Protein AF-A0A831XM57-F1 (afdb_monomer_lite)

Secondary structure (DSSP, 8-state):
-HHHHHHHHHHHHHHHHT------BSS-HHHHHHH-SEEEEPPPEEETTSS---TTHHHHHHHHHHHHHHHHHHHHHHHHHTT-SSEEEE---S-HHHHHHHHEEEEEEEEETTEEEEEEEE-HHHHHHHHHHHT-SEEEEEEEEEEEEEEEEE-TTSSEEEEEEEEEEEEEEEEEETT--EEEEES-SSSSS----EEEE-EEE-HHHHHHTT-SB--EEEPPHHHHHHHHT---B-TTSPBPSS-HHHHHHHHHHHHHHSPP---S--------PPPPP--PPP-PPPPP-PPPPP-PPPPPPPPPPPPPPPPPPPP--PPPPPBPEEPP--

Radius of gyration: 26.61 Å; chains: 1; bounding box: 56×95×62 Å

Structure (mmCIF, N/CA/C/O backbone):
data_AF-A0A831XM57-F1
#
_entry.id   AF-A0A831XM57-F1
#
loop_
_atom_site.group_PDB
_atom_site.id
_atom_site.type_symbol
_atom_site.label_atom_id
_atom_site.label_alt_id
_atom_site.label_comp_id
_atom_site.label_asym_id
_atom_site.label_entity_id
_atom_site.label_seq_id
_atom_site.pdbx_PDB_ins_code
_atom_site.Cartn_x
_atom_site.Cartn_y
_atom_site.Cartn_z
_atom_site.occupancy
_atom_site.B_iso_or_equiv
_atom_site.auth_seq_id
_atom_site.auth_comp_id
_atom_site.auth_asym_id
_atom_site.auth_atom_id
_atom_site.pdbx_PDB_model_num
ATOM 1 N N . MET A 1 1 ? -29.797 41.248 -17.025 1.00 60.62 1 MET A N 1
ATOM 2 C CA . MET A 1 1 ? -29.769 40.756 -15.625 1.00 60.62 1 MET A CA 1
ATOM 3 C C . MET A 1 1 ? -30.487 39.415 -15.446 1.00 60.62 1 MET A C 1
ATOM 5 O O . MET A 1 1 ? -29.815 38.471 -15.063 1.00 60.62 1 MET A O 1
ATOM 9 N N . LYS A 1 2 ? -31.778 39.257 -15.803 1.00 71.12 2 LYS A N 1
ATOM 10 C CA . LYS A 1 2 ? -32.524 37.977 -15.655 1.00 71.12 2 LYS A CA 1
ATOM 11 C C . LYS A 1 2 ? -31.825 36.731 -16.233 1.00 71.12 2 LYS A C 1
ATOM 13 O O . LYS A 1 2 ? -31.750 35.716 -15.556 1.00 71.12 2 LYS A O 1
ATOM 18 N N . ARG A 1 3 ? -31.258 36.827 -17.443 1.00 75.38 3 ARG A N 1
ATOM 19 C CA . ARG A 1 3 ? -30.545 35.707 -18.095 1.00 75.38 3 ARG A CA 1
ATOM 20 C C . ARG A 1 3 ? -29.237 35.319 -17.394 1.00 75.38 3 ARG A C 1
ATOM 22 O O . ARG A 1 3 ? -28.889 34.149 -17.371 1.00 75.38 3 ARG A O 1
ATOM 29 N N . PHE A 1 4 ? -28.548 36.286 -16.789 1.00 82.06 4 PHE A N 1
ATOM 30 C CA . PHE A 1 4 ? -27.302 36.053 -16.050 1.00 82.06 4 PHE A CA 1
ATOM 31 C C . PHE A 1 4 ? -27.573 35.370 -14.703 1.00 82.06 4 PHE A C 1
ATOM 33 O O . PHE A 1 4 ? -26.871 34.443 -14.323 1.00 82.06 4 PHE A O 1
ATOM 40 N N . VAL A 1 5 ? -28.653 35.776 -14.024 1.00 85.19 5 VAL A N 1
ATOM 41 C CA . VAL A 1 5 ? -29.123 35.129 -12.789 1.00 85.19 5 VAL A CA 1
ATOM 42 C C . VAL A 1 5 ? -29.606 33.702 -13.069 1.00 85.19 5 VAL A C 1
ATOM 44 O O . VAL A 1 5 ? -29.272 32.795 -12.319 1.00 85.19 5 VAL A O 1
ATOM 47 N N . GLN A 1 6 ? -30.320 33.469 -14.177 1.00 83.88 6 GLN A N 1
ATOM 48 C CA . GLN A 1 6 ? -30.710 32.115 -14.591 1.00 83.88 6 GLN A CA 1
ATOM 49 C C . GLN A 1 6 ? -29.506 31.223 -14.909 1.00 83.88 6 GLN A C 1
ATOM 51 O O . GLN A 1 6 ? -29.506 30.070 -14.496 1.00 83.88 6 GLN A O 1
ATOM 56 N N . LEU A 1 7 ? -28.475 31.747 -15.584 1.00 86.44 7 LEU A N 1
ATOM 57 C CA . LEU A 1 7 ? -27.233 31.010 -15.850 1.00 86.44 7 LEU A CA 1
ATOM 58 C C . LEU A 1 7 ? -26.476 30.662 -14.562 1.00 86.44 7 LEU A C 1
ATOM 60 O O . LEU A 1 7 ? -25.998 29.541 -14.436 1.00 86.44 7 LEU A O 1
ATOM 64 N N . LEU A 1 8 ? -26.418 31.576 -13.589 1.00 86.31 8 LEU A N 1
ATOM 65 C CA . LEU A 1 8 ? -25.811 31.308 -12.281 1.00 86.31 8 LEU A CA 1
ATOM 66 C C . LEU A 1 8 ? -26.583 30.252 -11.484 1.00 86.31 8 LEU A C 1
ATOM 68 O O . LEU A 1 8 ? -25.967 29.378 -10.883 1.00 86.31 8 LEU A O 1
ATOM 72 N N . ILE A 1 9 ? -27.918 30.293 -11.510 1.00 86.19 9 ILE A N 1
ATOM 73 C CA . ILE A 1 9 ? -28.755 29.288 -10.841 1.00 86.19 9 ILE A CA 1
ATOM 74 C C . ILE A 1 9 ? -28.607 27.926 -11.525 1.0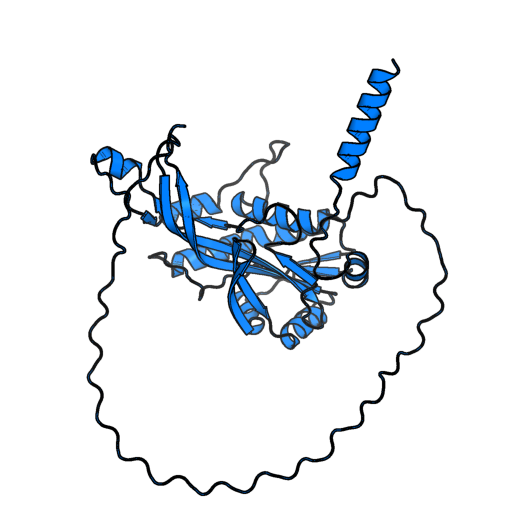0 86.19 9 ILE A C 1
ATOM 76 O O . ILE A 1 9 ? -28.456 26.930 -10.832 1.00 86.19 9 ILE A O 1
ATOM 80 N N . LEU A 1 10 ? -28.590 27.866 -12.861 1.00 82.69 10 LEU A N 1
ATOM 81 C CA . LEU A 1 10 ? -28.360 26.621 -13.605 1.00 82.69 10 LEU A CA 1
ATOM 82 C C . LEU A 1 10 ? -26.959 26.050 -13.366 1.00 82.69 10 LEU A C 1
ATOM 84 O O . LEU A 1 10 ? -26.831 24.843 -13.200 1.00 82.69 10 LEU A O 1
ATOM 88 N N . ALA A 1 11 ? -25.928 26.895 -13.296 1.00 80.69 11 ALA A N 1
ATOM 89 C CA . ALA A 1 11 ? -24.575 26.466 -12.955 1.00 80.69 11 ALA A CA 1
ATOM 90 C C . ALA A 1 11 ? -24.497 25.936 -11.514 1.00 80.69 11 ALA A C 1
ATOM 92 O O . ALA A 1 11 ? -23.908 24.885 -11.285 1.00 80.69 11 ALA A O 1
ATOM 93 N N . ALA A 1 12 ? -25.144 26.606 -10.555 1.00 78.06 12 ALA A N 1
ATOM 94 C CA . ALA A 1 12 ? -25.225 26.145 -9.169 1.00 78.06 12 ALA A CA 1
ATOM 95 C C . ALA A 1 12 ? -26.021 24.834 -9.033 1.00 78.06 12 ALA A C 1
ATOM 97 O O . ALA A 1 12 ? -25.618 23.950 -8.281 1.00 78.06 12 ALA A O 1
ATOM 98 N N . LEU A 1 13 ? -27.112 24.674 -9.791 1.00 75.75 13 LEU A N 1
ATOM 99 C CA . LEU A 1 13 ? -27.911 23.446 -9.818 1.00 75.75 13 LEU A CA 1
ATOM 100 C C . LEU A 1 13 ? -27.138 22.287 -10.467 1.00 75.75 13 LEU A C 1
ATOM 102 O O . LEU A 1 13 ? -27.190 21.167 -9.972 1.00 75.75 13 LEU A O 1
ATOM 106 N N . ALA A 1 14 ? -26.384 22.561 -11.537 1.00 70.75 14 ALA A N 1
ATOM 107 C CA . ALA A 1 14 ? -25.508 21.584 -12.179 1.00 70.75 14 ALA A CA 1
ATOM 108 C C . ALA A 1 14 ? -24.355 21.163 -11.253 1.00 70.75 14 ALA A C 1
ATOM 110 O O . ALA A 1 14 ? -24.048 19.981 -11.172 1.00 70.75 14 ALA A O 1
ATOM 111 N N . LEU A 1 15 ? -23.772 22.096 -10.493 1.00 64.94 15 LEU A N 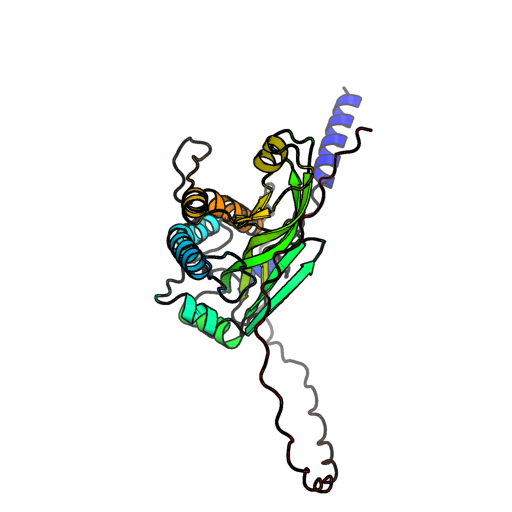1
ATOM 112 C CA . LEU A 1 15 ? -22.758 21.801 -9.472 1.00 64.94 15 LEU A CA 1
ATOM 113 C C . LEU A 1 15 ? -23.329 20.975 -8.307 1.00 64.94 15 LEU A C 1
ATOM 115 O O . LEU A 1 15 ? -22.650 20.081 -7.809 1.00 64.94 15 LEU A O 1
ATOM 119 N N . ALA A 1 16 ? -24.578 21.224 -7.901 1.00 58.72 16 ALA A N 1
ATOM 120 C CA . ALA A 1 16 ? -25.258 20.440 -6.868 1.00 58.72 16 ALA A CA 1
ATOM 121 C C . ALA A 1 16 ? -25.655 19.030 -7.349 1.00 58.72 16 ALA A C 1
ATOM 123 O O . ALA A 1 16 ? -25.665 18.091 -6.556 1.00 58.72 16 ALA A O 1
ATOM 124 N N . ALA A 1 17 ? -25.935 18.858 -8.645 1.00 55.69 17 ALA A N 1
ATOM 125 C CA . ALA A 1 17 ? -26.307 17.571 -9.237 1.00 55.69 17 ALA A CA 1
ATOM 126 C C . ALA A 1 17 ? -25.122 16.604 -9.444 1.00 55.69 17 ALA A C 1
ATOM 128 O O . ALA A 1 17 ? -25.344 15.416 -9.654 1.00 55.69 17 ALA A O 1
ATOM 129 N N . VAL A 1 18 ? -23.871 17.075 -9.352 1.00 52.16 18 VAL A N 1
ATOM 130 C CA . VAL A 1 18 ? -22.663 16.222 -9.432 1.00 52.16 18 VAL A CA 1
ATOM 131 C C . VAL A 1 18 ? -22.307 15.598 -8.067 1.00 52.16 18 VAL A C 1
ATOM 133 O O . VAL A 1 18 ? -21.419 14.756 -7.967 1.00 52.16 18 VAL A O 1
ATOM 136 N N . GLY A 1 19 ? -23.046 15.930 -7.005 1.00 43.69 19 GLY A N 1
ATOM 137 C CA . GLY A 1 19 ? -22.904 15.337 -5.676 1.00 43.69 19 GLY A CA 1
ATOM 138 C C . GLY A 1 19 ? -23.619 13.992 -5.510 1.00 43.69 19 GLY A C 1
ATOM 139 O O . GLY A 1 19 ? -24.333 13.813 -4.528 1.00 43.69 19 GLY A O 1
ATOM 140 N N . CYS A 1 20 ? -23.460 13.034 -6.430 1.00 51.75 20 CYS A N 1
ATOM 141 C CA . CYS A 1 20 ? -23.765 11.641 -6.094 1.00 51.75 20 CYS A CA 1
ATOM 142 C C . CYS A 1 20 ? -22.729 11.194 -5.061 1.00 51.75 20 CYS A C 1
ATOM 144 O O . CYS A 1 20 ? -21.617 10.821 -5.431 1.00 51.75 20 CYS A O 1
ATOM 146 N N . ALA A 1 21 ? -23.084 11.286 -3.778 1.00 50.53 21 ALA A N 1
ATOM 147 C CA . ALA A 1 21 ? -22.290 10.788 -2.665 1.00 50.53 21 ALA A CA 1
ATOM 148 C C . ALA A 1 21 ? -21.958 9.308 -2.909 1.00 50.53 21 ALA A C 1
ATOM 150 O O . ALA A 1 21 ? -22.774 8.420 -2.683 1.00 50.53 21 ALA A O 1
ATOM 151 N N . HIS A 1 22 ? -20.775 9.063 -3.459 1.00 64.50 22 HIS A N 1
ATOM 152 C CA . HIS A 1 22 ? -20.195 7.739 -3.564 1.00 64.50 22 HIS A CA 1
ATOM 153 C C . HIS A 1 22 ? -19.650 7.405 -2.177 1.00 64.50 22 HIS A C 1
ATOM 155 O O . HIS A 1 22 ? -18.642 7.973 -1.755 1.00 64.50 22 HIS A O 1
ATOM 161 N N . ASP A 1 23 ? -20.385 6.576 -1.436 1.00 76.31 23 ASP A N 1
ATOM 162 C CA . ASP A 1 23 ? -20.014 6.154 -0.090 1.00 76.31 23 ASP A CA 1
ATOM 163 C C . ASP A 1 23 ? -18.955 5.039 -0.190 1.00 76.31 23 ASP A C 1
ATOM 165 O O . ASP A 1 23 ? -19.263 3.955 -0.696 1.00 76.31 23 ASP A O 1
ATOM 169 N N . PRO A 1 24 ? -17.698 5.266 0.240 1.00 83.62 24 PRO A N 1
ATOM 170 C CA . PRO A 1 24 ? -16.640 4.270 0.088 1.00 83.62 24 PRO A CA 1
ATOM 171 C C . PRO A 1 24 ? -16.772 3.099 1.075 1.00 83.62 24 PRO A C 1
ATOM 173 O O . PRO A 1 24 ? -15.951 2.184 1.056 1.00 83.62 24 PRO A O 1
ATOM 176 N N . PHE A 1 25 ? -17.763 3.099 1.964 1.00 89.06 25 PHE A N 1
ATOM 177 C CA . PHE A 1 25 ? -17.918 2.081 2.998 1.00 89.06 25 PHE A CA 1
ATOM 178 C C . PHE A 1 25 ? -18.750 0.893 2.503 1.00 89.06 25 PHE A C 1
ATOM 180 O O . PHE A 1 25 ? -19.612 1.008 1.631 1.00 89.06 25 PHE A O 1
ATOM 187 N N . ASN A 1 26 ? -18.482 -0.284 3.071 1.00 90.06 26 ASN A N 1
ATOM 188 C CA . ASN A 1 26 ? -19.273 -1.491 2.806 1.00 90.06 26 ASN A CA 1
ATOM 189 C C . ASN A 1 26 ? -20.586 -1.523 3.602 1.00 90.06 26 ASN A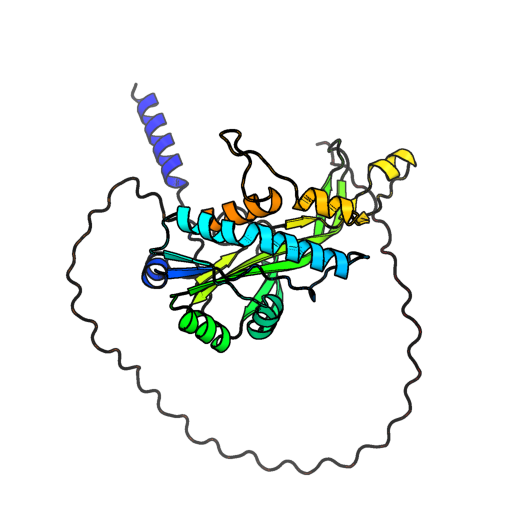 C 1
ATOM 191 O O . ASN A 1 26 ? -21.458 -2.343 3.318 1.00 90.06 26 ASN A O 1
ATOM 195 N N . ILE A 1 27 ? -20.710 -0.643 4.593 1.00 90.56 27 ILE A N 1
ATOM 196 C CA . ILE A 1 27 ? -21.903 -0.404 5.405 1.00 90.56 27 ILE A CA 1
ATOM 197 C C . ILE A 1 27 ? -22.243 1.090 5.353 1.00 90.56 27 ILE A C 1
ATOM 199 O O . ILE A 1 27 ? -21.347 1.874 5.043 1.00 90.56 27 ILE A O 1
ATOM 203 N N . PRO A 1 28 ? -23.482 1.503 5.678 1.00 90.31 28 PRO A N 1
ATOM 204 C CA . PRO A 1 28 ? -23.821 2.920 5.764 1.00 90.31 28 PRO A CA 1
ATOM 205 C C . PRO A 1 28 ? -22.835 3.676 6.657 1.00 90.31 28 PRO A C 1
ATOM 207 O O . PRO A 1 28 ? -22.482 3.201 7.743 1.00 90.31 28 PRO A O 1
ATOM 210 N N . ARG A 1 29 ? -22.386 4.853 6.216 1.00 86.88 29 ARG A N 1
ATOM 211 C CA . ARG A 1 29 ? -21.406 5.656 6.957 1.00 86.88 29 ARG A CA 1
ATOM 212 C C . ARG A 1 29 ? -21.825 5.959 8.398 1.00 86.88 29 ARG A C 1
ATOM 214 O O . ARG A 1 29 ? -20.975 5.931 9.283 1.00 86.88 29 ARG A O 1
ATOM 221 N N . GLU A 1 30 ? -23.102 6.200 8.673 1.00 88.69 30 GLU A N 1
ATOM 222 C CA . GLU A 1 30 ? -23.584 6.445 10.038 1.00 88.69 30 GLU A CA 1
ATOM 223 C C . GLU A 1 30 ? -23.366 5.222 10.938 1.00 88.69 30 GLU A C 1
ATOM 225 O O . GLU A 1 30 ? -22.933 5.363 12.084 1.00 88.69 30 GLU A O 1
ATOM 230 N N . ASP A 1 31 ? -23.604 4.021 10.406 1.00 91.38 31 ASP A N 1
ATOM 231 C CA . ASP A 1 31 ? -23.345 2.766 11.112 1.00 91.38 31 ASP A CA 1
ATOM 232 C C . ASP A 1 31 ? -21.840 2.561 11.309 1.00 91.38 31 ASP A C 1
ATOM 234 O O . ASP A 1 31 ? -21.414 2.116 12.376 1.00 91.38 31 ASP A O 1
ATOM 238 N N . TYR A 1 32 ? -21.023 2.916 10.311 1.00 93.06 32 TYR A N 1
ATOM 239 C CA . TYR A 1 32 ? -19.565 2.878 10.419 1.00 93.06 32 TYR A CA 1
ATOM 240 C C . TYR A 1 32 ? -19.062 3.777 11.549 1.00 93.06 32 TYR A C 1
ATOM 242 O O . TYR A 1 32 ? -18.357 3.314 12.444 1.00 93.06 32 TYR A O 1
ATOM 250 N N . GLU A 1 33 ? -19.466 5.047 11.547 1.00 91.31 33 GLU A N 1
ATOM 251 C CA . GLU A 1 33 ? -19.061 6.026 12.553 1.00 91.31 33 GLU A CA 1
ATOM 252 C C . GLU A 1 33 ? -19.536 5.629 13.953 1.00 91.31 33 GLU A C 1
ATOM 254 O O . GLU A 1 33 ? -18.863 5.935 14.937 1.00 91.31 33 GLU A O 1
ATOM 259 N N . GLN A 1 34 ? -20.691 4.971 14.086 1.00 91.94 34 GLN A N 1
ATOM 260 C CA . GLN A 1 34 ? -21.172 4.455 15.369 1.00 91.94 34 GLN A CA 1
ATOM 261 C C . GLN A 1 34 ? -20.356 3.260 15.864 1.00 91.94 34 GLN A C 1
ATOM 263 O O . GLN A 1 34 ? -20.084 3.187 17.063 1.00 91.94 34 GLN A O 1
ATOM 268 N N . ARG A 1 35 ? -19.960 2.358 14.960 1.00 93.94 35 ARG A N 1
ATOM 269 C CA . ARG A 1 35 ? -19.209 1.139 15.285 1.00 93.94 35 ARG A CA 1
ATOM 270 C C . ARG A 1 35 ? -17.729 1.393 15.539 1.00 93.94 35 ARG A C 1
ATOM 272 O O . ARG A 1 35 ? -17.160 0.715 16.381 1.00 93.94 35 ARG A O 1
ATOM 279 N N . VAL A 1 36 ? -17.111 2.336 14.826 1.00 96.25 36 VAL A N 1
ATOM 280 C CA . VAL A 1 36 ? -15.659 2.557 14.859 1.00 96.25 36 VAL A CA 1
ATOM 281 C C . VAL A 1 36 ? -15.340 3.935 15.432 1.00 96.25 36 VAL A C 1
ATOM 283 O O . VAL A 1 36 ? -15.276 4.930 14.711 1.00 96.25 36 VAL A O 1
ATOM 286 N N . LYS A 1 37 ? -15.109 4.010 16.747 1.00 96.19 37 LYS A N 1
ATOM 287 C CA . LYS A 1 37 ? -14.638 5.233 17.418 1.00 96.19 37 LYS A CA 1
ATOM 288 C C . LYS A 1 37 ? -13.122 5.238 17.551 1.00 96.19 37 LYS A C 1
ATOM 290 O O . LYS A 1 37 ? -12.497 6.279 17.346 1.00 96.19 37 LYS A O 1
ATOM 295 N N . VAL A 1 38 ? -12.537 4.093 17.880 1.00 97.81 38 VAL A N 1
ATOM 296 C CA . VAL A 1 38 ? -11.098 3.890 18.026 1.00 97.81 38 VAL A CA 1
ATOM 297 C C . VAL A 1 38 ? -10.610 2.946 16.934 1.00 97.81 38 VAL A C 1
ATOM 299 O O . VAL A 1 38 ? -10.921 1.756 16.955 1.00 97.81 38 VAL A O 1
ATOM 302 N N . LEU A 1 39 ? -9.814 3.464 15.999 1.00 98.50 39 LEU A N 1
ATOM 303 C CA . LEU A 1 39 ? -9.204 2.665 14.936 1.00 98.50 39 LEU A CA 1
ATOM 304 C C . LEU A 1 39 ? -7.772 2.272 15.315 1.00 98.50 39 LEU A C 1
ATOM 306 O O . LEU A 1 39 ? -6.921 3.135 15.544 1.00 98.50 39 LEU A O 1
ATOM 310 N N . GLY A 1 40 ? -7.490 0.972 15.343 1.00 98.19 40 GLY A N 1
ATOM 311 C CA . GLY A 1 40 ? -6.127 0.451 15.386 1.00 98.19 40 GLY A CA 1
ATOM 312 C C . GLY A 1 40 ? -5.532 0.387 13.982 1.00 98.19 40 GLY A C 1
ATOM 313 O O . GLY A 1 40 ? -6.140 -0.189 13.094 1.00 98.19 40 GLY A O 1
ATOM 314 N N . VAL A 1 41 ? -4.350 0.944 13.753 1.00 98.44 41 VAL A N 1
ATOM 315 C CA . VAL A 1 41 ? -3.619 0.818 12.486 1.00 98.44 41 VAL A CA 1
ATOM 316 C C . VAL A 1 41 ? -2.513 -0.199 12.688 1.00 98.44 41 VAL A C 1
ATOM 318 O O . VAL A 1 41 ? -1.567 0.062 13.430 1.00 98.44 41 VAL A O 1
ATOM 321 N N . ALA A 1 42 ? -2.662 -1.366 12.067 1.00 98.12 42 ALA A N 1
ATOM 322 C CA . ALA A 1 42 ? -1.659 -2.414 12.130 1.00 98.12 42 ALA A CA 1
ATOM 323 C C . ALA A 1 42 ? -0.407 -2.021 11.327 1.00 98.12 42 ALA A C 1
ATOM 325 O O . ALA A 1 42 ? -0.470 -1.148 10.452 1.00 98.12 42 ALA A O 1
ATOM 326 N N . PRO A 1 43 ? 0.734 -2.670 11.592 1.00 97.94 43 PRO A N 1
ATOM 327 C CA . PRO A 1 43 ? 1.919 -2.431 10.802 1.00 97.94 43 PRO A CA 1
ATOM 328 C C . PRO A 1 43 ? 1.714 -2.873 9.344 1.00 97.94 43 PRO A C 1
ATOM 330 O O . PRO A 1 43 ? 1.000 -3.835 9.075 1.00 97.94 43 PRO A O 1
ATOM 333 N N . ILE A 1 44 ? 2.355 -2.191 8.387 1.00 98.12 44 ILE A N 1
ATOM 334 C CA . ILE A 1 44 ? 2.181 -2.515 6.956 1.00 98.12 44 ILE A CA 1
ATOM 335 C C . ILE A 1 44 ? 2.838 -3.862 6.626 1.00 98.12 44 ILE A C 1
ATOM 337 O O . ILE A 1 44 ? 4.065 -4.008 6.707 1.00 98.12 44 ILE A O 1
ATOM 341 N N . PHE A 1 45 ? 2.028 -4.827 6.202 1.00 98.25 45 PHE A N 1
ATOM 342 C CA . PHE A 1 45 ? 2.467 -6.182 5.897 1.00 98.25 45 PHE A CA 1
ATOM 343 C C . PHE A 1 45 ? 3.060 -6.297 4.493 1.00 98.25 45 PHE A C 1
ATOM 345 O O . PHE A 1 45 ? 2.739 -5.518 3.593 1.00 98.25 45 PHE A O 1
ATOM 352 N N . MET A 1 46 ? 3.925 -7.292 4.309 1.00 97.69 46 MET A N 1
ATOM 353 C CA . MET A 1 46 ? 4.490 -7.661 3.016 1.00 97.69 46 MET A CA 1
ATOM 354 C C . MET A 1 46 ? 4.133 -9.116 2.720 1.00 97.69 46 MET A C 1
ATOM 356 O O . MET A 1 46 ? 4.623 -10.025 3.389 1.00 97.69 46 MET A O 1
ATOM 360 N N . ASP A 1 47 ? 3.300 -9.335 1.707 1.00 97.75 47 ASP A N 1
ATOM 361 C CA . ASP A 1 47 ? 2.987 -10.666 1.196 1.00 97.75 47 ASP A CA 1
ATOM 362 C C . ASP A 1 47 ? 4.138 -11.140 0.298 1.00 97.75 47 ASP A C 1
ATOM 364 O O . ASP A 1 47 ? 4.162 -10.897 -0.909 1.00 97.75 47 ASP A O 1
ATOM 368 N N . ALA A 1 48 ? 5.144 -11.770 0.902 1.00 96.38 48 ALA A N 1
ATOM 369 C CA . ALA A 1 48 ? 6.322 -12.259 0.188 1.00 96.38 48 ALA A CA 1
ATOM 370 C C . ALA A 1 48 ? 6.020 -13.455 -0.736 1.00 96.38 48 ALA A C 1
ATOM 372 O O . ALA A 1 48 ? 6.809 -13.736 -1.642 1.00 96.38 48 ALA A O 1
ATOM 373 N N . ASP A 1 49 ? 4.893 -14.138 -0.532 1.00 95.94 49 ASP A N 1
ATOM 374 C CA . ASP A 1 49 ? 4.499 -15.333 -1.287 1.00 95.94 49 ASP A CA 1
ATOM 375 C C . ASP A 1 49 ? 3.656 -14.992 -2.527 1.00 95.94 49 ASP A C 1
ATOM 377 O O . ASP A 1 49 ? 3.405 -15.847 -3.375 1.00 95.94 49 ASP A O 1
ATOM 381 N N . SER A 1 50 ? 3.274 -13.721 -2.671 1.00 96.88 50 SER A N 1
ATOM 382 C CA . SER A 1 50 ? 2.614 -13.184 -3.860 1.00 96.88 50 SER A CA 1
ATOM 383 C C . SER A 1 50 ? 3.496 -13.212 -5.125 1.00 96.88 50 SER A C 1
ATOM 385 O O . SER A 1 50 ? 4.691 -13.528 -5.089 1.00 96.88 50 SER A O 1
ATOM 387 N N . ASP A 1 51 ? 2.898 -12.869 -6.273 1.00 97.06 51 ASP A N 1
ATOM 388 C CA . ASP A 1 51 ? 3.516 -12.912 -7.607 1.00 97.06 51 ASP A CA 1
ATOM 389 C C . ASP A 1 51 ? 4.576 -11.809 -7.787 1.00 97.06 51 ASP A C 1
ATOM 391 O O . ASP A 1 51 ? 4.355 -10.793 -8.447 1.00 97.06 51 ASP A O 1
ATOM 395 N N . ILE A 1 52 ? 5.739 -11.998 -7.163 1.00 97.94 52 ILE A N 1
ATOM 396 C CA . ILE A 1 52 ? 6.925 -11.144 -7.276 1.00 97.94 52 ILE A CA 1
ATOM 397 C C . ILE A 1 52 ? 7.947 -11.883 -8.137 1.00 97.94 52 ILE A C 1
ATOM 399 O O . ILE A 1 52 ? 8.559 -12.851 -7.687 1.00 97.94 52 ILE A O 1
ATOM 403 N N . ARG A 1 53 ? 8.152 -11.408 -9.368 1.00 97.88 53 ARG A N 1
ATOM 404 C CA . ARG A 1 53 ? 9.017 -12.059 -10.370 1.00 97.88 53 ARG A CA 1
ATOM 405 C C . ARG A 1 53 ? 10.410 -11.443 -10.474 1.00 97.88 53 ARG A C 1
ATOM 407 O O . ARG A 1 53 ? 11.181 -11.820 -11.350 1.00 97.88 53 ARG A O 1
ATOM 414 N N . HIS A 1 54 ? 10.723 -10.475 -9.614 1.00 98.12 54 HIS A N 1
ATOM 415 C CA . HIS A 1 54 ? 12.021 -9.808 -9.617 1.00 98.12 54 HIS A CA 1
ATOM 416 C C . HIS A 1 54 ? 13.160 -10.821 -9.367 1.00 98.12 54 HIS A C 1
ATOM 418 O O . HIS A 1 54 ? 13.058 -11.583 -8.405 1.00 98.12 54 HIS A O 1
ATOM 424 N N . PRO A 1 55 ? 14.260 -10.810 -10.152 1.00 98.06 55 PRO A N 1
ATOM 425 C CA . PRO A 1 55 ? 15.360 -11.770 -9.996 1.00 98.06 55 PRO A CA 1
ATOM 426 C C . PRO A 1 55 ? 15.975 -11.775 -8.589 1.00 98.06 55 PRO A C 1
ATOM 428 O O . PRO A 1 55 ? 16.296 -12.821 -8.040 1.00 98.06 55 PRO A O 1
ATOM 431 N N . GLU A 1 56 ? 16.080 -10.598 -7.973 1.00 98.12 56 GLU A N 1
ATOM 432 C CA . GLU A 1 56 ? 16.553 -10.411 -6.593 1.00 98.12 56 GLU A CA 1
ATOM 433 C C . GLU A 1 56 ? 15.377 -10.301 -5.597 1.00 98.12 56 GLU A C 1
ATOM 435 O O . GLU A 1 56 ? 15.278 -9.328 -4.843 1.00 98.12 56 GLU A O 1
ATOM 440 N N . LYS A 1 57 ? 14.427 -11.248 -5.644 1.00 98.00 57 LYS A N 1
ATOM 441 C CA . LYS A 1 57 ? 13.168 -11.211 -4.870 1.00 98.00 57 LYS A CA 1
ATOM 442 C C . LYS A 1 57 ? 13.387 -10.977 -3.371 1.00 98.00 57 LYS A C 1
ATOM 444 O O . LYS A 1 57 ? 12.770 -10.076 -2.810 1.00 98.00 57 LYS A O 1
ATOM 449 N N . ASP A 1 58 ? 14.257 -11.746 -2.723 1.00 98.19 58 ASP A N 1
ATOM 450 C CA . ASP A 1 58 ? 14.432 -11.678 -1.262 1.00 98.19 58 ASP A CA 1
ATOM 451 C C . ASP A 1 58 ? 15.007 -10.330 -0.803 1.00 98.19 58 ASP A C 1
ATOM 453 O O . ASP A 1 58 ? 14.571 -9.755 0.203 1.00 98.19 58 ASP A O 1
ATOM 457 N N . THR A 1 59 ? 15.931 -9.775 -1.589 1.00 98.31 59 THR A N 1
ATOM 458 C CA . THR A 1 59 ? 16.484 -8.433 -1.377 1.00 98.31 59 THR A CA 1
ATOM 459 C C . THR A 1 59 ? 15.400 -7.369 -1.533 1.00 98.31 59 THR A C 1
ATOM 461 O O . THR A 1 59 ? 15.283 -6.480 -0.689 1.00 98.31 59 THR A O 1
ATOM 464 N N . LEU A 1 60 ? 14.562 -7.475 -2.570 1.00 98.44 60 LEU A N 1
ATOM 465 C CA . LEU A 1 60 ? 13.433 -6.570 -2.786 1.00 98.44 60 LEU A CA 1
ATOM 466 C C . LEU A 1 60 ? 12.423 -6.633 -1.632 1.00 98.44 60 LEU A C 1
ATOM 468 O O . LEU A 1 60 ? 11.991 -5.595 -1.137 1.00 98.44 60 LEU A O 1
ATOM 472 N N . VAL A 1 61 ? 12.054 -7.833 -1.184 1.00 98.38 61 VAL A N 1
ATOM 473 C CA . VAL A 1 61 ? 11.117 -8.023 -0.068 1.00 98.38 61 VAL A CA 1
ATOM 474 C C . VAL A 1 61 ? 11.665 -7.363 1.200 1.00 98.38 61 VAL A C 1
ATOM 476 O O . VAL A 1 61 ? 10.940 -6.635 1.879 1.00 98.38 61 VAL A O 1
ATOM 479 N N . THR A 1 62 ? 12.951 -7.558 1.496 1.00 98.38 62 THR A N 1
ATOM 480 C CA . THR A 1 62 ? 13.617 -6.936 2.652 1.00 98.38 62 THR A CA 1
ATOM 481 C C . THR A 1 62 ? 13.608 -5.411 2.547 1.00 98.38 62 THR A C 1
ATOM 483 O O . THR A 1 62 ? 13.189 -4.731 3.482 1.00 98.38 62 THR A O 1
ATOM 486 N N . LEU A 1 63 ? 13.962 -4.872 1.378 1.00 98.44 63 LEU A N 1
ATOM 487 C CA . LEU A 1 63 ? 13.928 -3.438 1.096 1.00 98.44 63 LEU A CA 1
ATOM 488 C C . LEU A 1 63 ? 12.534 -2.836 1.336 1.00 98.44 63 LEU A C 1
ATOM 490 O O . LEU A 1 63 ? 12.396 -1.798 1.983 1.00 98.44 63 LEU A O 1
ATOM 494 N N . VAL A 1 64 ? 11.485 -3.487 0.829 1.00 98.25 64 VAL A N 1
ATOM 495 C CA . VAL A 1 64 ? 10.100 -3.023 0.994 1.00 98.25 64 VAL A CA 1
ATOM 496 C C . VAL A 1 64 ? 9.678 -3.080 2.459 1.00 98.25 64 VAL A C 1
ATOM 498 O O . VAL A 1 64 ? 9.057 -2.134 2.940 1.00 98.25 64 VAL A O 1
ATOM 501 N N . ARG A 1 65 ? 10.054 -4.128 3.205 1.00 97.94 65 ARG A N 1
ATOM 502 C CA . ARG A 1 65 ? 9.796 -4.200 4.653 1.00 97.94 65 ARG A CA 1
ATOM 503 C C . ARG A 1 65 ? 10.418 -3.018 5.391 1.00 97.94 65 ARG A C 1
ATOM 505 O O . ARG A 1 65 ? 9.730 -2.383 6.188 1.00 97.94 65 ARG A O 1
ATOM 512 N N . GLU A 1 66 ? 11.673 -2.679 5.108 1.00 97.44 66 GLU A N 1
ATOM 513 C CA . GLU A 1 66 ? 12.345 -1.531 5.731 1.00 97.44 66 GLU A CA 1
ATOM 514 C C . GLU A 1 66 ? 11.621 -0.209 5.446 1.00 97.44 66 GLU A C 1
ATOM 516 O O . GLU A 1 66 ? 11.418 0.606 6.352 1.00 97.44 66 GLU A O 1
ATOM 521 N N . TYR A 1 67 ? 11.184 0.004 4.202 1.00 97.88 67 TYR A N 1
ATOM 522 C CA . TYR A 1 67 ? 10.410 1.193 3.849 1.00 97.88 67 TYR A CA 1
ATOM 523 C C . TYR A 1 67 ? 9.002 1.185 4.451 1.00 97.88 67 TYR A C 1
ATOM 525 O O . TYR A 1 67 ? 8.541 2.236 4.898 1.00 97.88 67 TYR A O 1
ATOM 533 N N . ASN A 1 68 ? 8.348 0.030 4.573 1.00 97.50 68 ASN A N 1
ATOM 534 C CA . ASN A 1 68 ? 7.089 -0.102 5.308 1.00 97.50 68 ASN A CA 1
ATOM 535 C C . ASN A 1 68 ? 7.262 0.383 6.757 1.00 97.50 68 ASN A C 1
ATOM 537 O O . ASN A 1 68 ? 6.515 1.257 7.196 1.00 97.50 68 ASN A O 1
ATOM 541 N N . ARG A 1 69 ? 8.298 -0.099 7.465 1.00 95.69 69 ARG A N 1
ATOM 542 C CA . ARG A 1 69 ? 8.598 0.313 8.852 1.00 95.69 69 ARG A CA 1
ATOM 543 C C . ARG A 1 69 ? 8.851 1.817 8.976 1.00 95.69 69 ARG A C 1
ATOM 545 O O . ARG A 1 69 ? 8.426 2.446 9.940 1.00 95.69 69 ARG A O 1
ATOM 552 N N . LYS A 1 70 ? 9.553 2.410 8.004 1.00 95.75 70 LYS A N 1
ATOM 553 C CA . LYS A 1 70 ? 9.860 3.850 8.007 1.00 95.75 70 LYS A CA 1
ATOM 554 C C . LYS A 1 70 ? 8.622 4.732 7.852 1.00 95.75 70 LYS A C 1
ATOM 556 O O . LYS A 1 70 ? 8.623 5.835 8.388 1.00 95.75 70 LYS A O 1
ATOM 561 N N . ASN A 1 71 ? 7.608 4.283 7.111 1.00 96.62 71 ASN A N 1
ATOM 562 C CA . ASN A 1 71 ? 6.480 5.131 6.714 1.00 96.62 71 ASN A CA 1
ATOM 563 C C . ASN A 1 71 ? 5.177 4.836 7.487 1.00 96.62 71 ASN A C 1
ATOM 565 O O . ASN A 1 71 ? 4.324 5.711 7.586 1.00 96.62 71 ASN A O 1
ATOM 569 N N . GLU A 1 72 ? 4.994 3.645 8.061 1.00 95.56 72 GLU A N 1
ATOM 570 C CA . GLU A 1 72 ? 3.704 3.203 8.625 1.00 95.56 72 GLU A CA 1
ATOM 571 C C . GLU A 1 72 ? 3.116 4.087 9.733 1.00 95.56 72 GLU A C 1
ATOM 573 O O . GLU A 1 72 ? 1.898 4.241 9.813 1.00 95.56 72 GLU A O 1
ATOM 578 N N . LYS A 1 73 ? 3.956 4.714 10.566 1.00 95.75 73 LYS A N 1
ATOM 579 C CA . LYS A 1 73 ? 3.474 5.608 11.630 1.00 95.75 73 LYS A CA 1
ATOM 580 C C . LYS A 1 73 ? 2.807 6.853 11.059 1.00 95.75 73 LYS A C 1
ATOM 582 O O . LYS A 1 73 ? 1.845 7.348 11.639 1.00 95.75 73 LYS A O 1
ATOM 587 N N . GLU A 1 74 ? 3.275 7.327 9.906 1.00 95.81 74 GLU A N 1
ATOM 588 C CA . GLU A 1 74 ? 2.651 8.471 9.254 1.00 95.81 74 GLU A CA 1
ATOM 589 C C . GLU A 1 74 ? 1.262 8.118 8.722 1.00 95.81 74 GLU A C 1
ATOM 591 O O . GLU A 1 74 ? 0.382 8.965 8.768 1.00 95.81 74 GLU A O 1
ATOM 596 N N . LEU A 1 75 ? 1.011 6.881 8.276 1.00 96.75 75 LEU A N 1
ATOM 597 C CA . LEU A 1 75 ? -0.345 6.488 7.881 1.00 96.75 75 LEU A CA 1
ATOM 598 C C . LEU A 1 75 ? -1.329 6.684 9.043 1.00 96.75 75 LEU A C 1
ATOM 600 O O . LEU A 1 75 ? -2.404 7.251 8.855 1.00 96.75 75 LEU A O 1
ATOM 604 N N . ALA A 1 76 ? -0.949 6.255 10.249 1.00 96.69 76 ALA A N 1
ATOM 605 C CA . ALA A 1 76 ? -1.780 6.434 11.434 1.00 96.69 76 ALA A CA 1
ATOM 606 C C . ALA A 1 76 ? -2.014 7.920 11.758 1.00 96.69 76 ALA A C 1
ATOM 608 O O . ALA A 1 76 ? -3.151 8.306 12.033 1.00 96.69 76 ALA A O 1
ATOM 609 N N . GLU A 1 77 ? -0.980 8.764 11.677 1.00 96.31 77 GLU A N 1
ATOM 610 C CA . GLU A 1 77 ? -1.132 10.210 11.894 1.00 96.31 77 GLU A CA 1
ATOM 611 C C . GLU A 1 77 ? -1.968 10.879 10.790 1.00 96.31 77 GLU A C 1
ATOM 613 O O . GLU A 1 77 ? -2.880 11.635 11.106 1.00 96.31 77 GLU A O 1
ATOM 618 N N . MET A 1 78 ? -1.776 10.538 9.513 1.00 95.38 78 MET A N 1
ATOM 619 C CA . MET A 1 78 ? -2.588 11.065 8.406 1.00 95.38 78 MET A CA 1
ATOM 620 C C . MET A 1 78 ? -4.065 10.699 8.557 1.00 95.38 78 MET A C 1
ATOM 622 O O . MET A 1 78 ? -4.935 11.531 8.302 1.00 95.38 78 MET A O 1
ATOM 626 N N . ILE A 1 79 ? -4.371 9.472 8.994 1.00 96.38 79 ILE A N 1
ATOM 627 C CA . ILE A 1 79 ? -5.750 9.057 9.274 1.00 96.38 79 ILE A CA 1
ATOM 628 C C . ILE A 1 79 ? -6.299 9.808 10.490 1.00 96.38 79 ILE A C 1
ATOM 630 O O . ILE A 1 79 ? -7.445 10.246 10.474 1.00 96.38 79 ILE A O 1
ATOM 634 N N . LYS A 1 80 ? -5.502 10.009 11.537 1.00 95.56 80 LYS A N 1
ATOM 635 C CA . LYS A 1 80 ? -5.901 10.785 12.719 1.00 95.56 80 LYS A CA 1
ATOM 636 C C . LYS A 1 80 ? -6.213 12.242 12.376 1.00 95.56 80 LYS A C 1
ATOM 638 O O . LYS A 1 80 ? -7.219 12.774 12.840 1.00 95.56 80 LYS A O 1
ATOM 643 N N . GLU A 1 81 ? -5.406 12.859 11.518 1.00 94.12 81 GLU A N 1
ATOM 644 C CA . GLU A 1 81 ? -5.589 14.230 11.027 1.00 94.12 81 GLU A CA 1
ATOM 645 C C . GLU A 1 81 ? -6.882 14.414 10.218 1.00 94.12 81 GLU A C 1
ATOM 647 O O . GLU A 1 81 ? -7.365 15.537 10.081 1.00 94.12 81 GLU A O 1
ATOM 652 N N . THR A 1 82 ? -7.499 13.332 9.725 1.00 91.69 82 THR A N 1
ATOM 653 C CA . THR A 1 82 ? -8.820 13.415 9.078 1.00 91.69 82 THR A CA 1
ATOM 654 C C . THR A 1 82 ? -9.941 13.814 10.036 1.00 91.69 82 THR A C 1
ATOM 656 O O . THR A 1 82 ? -10.982 14.280 9.575 1.00 91.69 82 THR A O 1
ATOM 659 N N . GLY A 1 83 ? -9.769 13.595 11.346 1.00 90.88 83 GLY A N 1
ATOM 660 C CA . GLY A 1 83 ? -10.822 13.792 12.344 1.00 90.88 83 GLY A CA 1
ATOM 661 C C . GLY A 1 83 ? -11.992 12.805 12.237 1.00 90.88 83 GLY A C 1
ATOM 662 O O . GLY A 1 83 ? -13.022 13.032 12.866 1.00 90.88 83 GLY A O 1
ATOM 663 N N . ALA A 1 84 ? -11.861 11.726 11.452 1.00 90.19 84 ALA A N 1
ATOM 664 C CA . ALA A 1 84 ? -12.915 10.722 11.267 1.00 90.19 84 ALA A CA 1
ATOM 665 C C . ALA A 1 84 ? -13.173 9.862 12.519 1.00 90.19 84 ALA A C 1
ATOM 667 O O . ALA A 1 84 ? -14.266 9.331 12.692 1.00 90.19 84 ALA A O 1
ATOM 668 N N . TYR A 1 85 ? -12.171 9.722 13.391 1.00 94.88 85 TYR A N 1
ATOM 669 C CA . TYR A 1 85 ? -12.198 8.830 14.551 1.00 94.88 85 TYR A CA 1
ATOM 670 C C . TYR A 1 85 ? -12.017 9.613 15.848 1.00 94.88 85 TYR A C 1
ATOM 672 O O . TYR A 1 85 ? -11.338 10.639 15.877 1.00 94.88 85 TYR A O 1
ATOM 680 N N . PHE A 1 86 ? -12.559 9.089 16.948 1.00 94.62 86 PHE A N 1
ATOM 681 C CA . PHE A 1 86 ? -12.268 9.610 18.285 1.00 94.62 86 PHE A CA 1
ATOM 682 C C . PHE A 1 86 ? -10.786 9.425 18.635 1.00 94.62 86 PHE A C 1
ATOM 684 O O . PHE A 1 86 ? -10.164 10.300 19.236 1.00 94.62 86 PHE A O 1
ATOM 691 N N . SER A 1 87 ? -10.207 8.286 18.252 1.00 96.62 87 SER A N 1
ATOM 692 C CA . SER A 1 87 ? -8.783 8.015 18.426 1.00 96.62 87 SER A CA 1
ATOM 693 C C . SER A 1 87 ? -8.277 7.084 17.328 1.00 96.62 87 SER A C 1
ATOM 695 O O . SER A 1 87 ? -8.975 6.166 16.905 1.00 96.62 87 SER A O 1
ATOM 697 N N . VAL A 1 88 ? -7.043 7.312 16.885 1.00 97.94 88 VAL A N 1
ATOM 698 C CA . VAL A 1 88 ? -6.311 6.408 15.995 1.00 97.94 88 VAL A CA 1
ATOM 699 C C . VAL A 1 88 ? -5.054 5.972 16.731 1.00 97.94 88 VAL A C 1
ATOM 701 O O . VAL A 1 88 ? -4.331 6.815 17.269 1.00 97.94 88 VAL A O 1
ATOM 704 N N . ARG A 1 89 ? -4.812 4.662 16.794 1.00 97.25 89 ARG A N 1
ATOM 705 C CA . ARG A 1 89 ? -3.680 4.070 17.514 1.00 97.25 89 ARG A CA 1
ATOM 706 C C . ARG A 1 89 ? -2.868 3.206 16.573 1.00 97.25 89 ARG A C 1
ATOM 708 O O . ARG A 1 89 ? -3.409 2.286 15.975 1.00 97.25 89 ARG A O 1
ATOM 715 N N . PHE A 1 90 ? -1.573 3.464 16.474 1.00 97.56 90 PHE A N 1
ATOM 716 C CA . PHE A 1 90 ? -0.673 2.535 15.804 1.00 97.56 90 PHE A CA 1
ATOM 717 C C . PHE A 1 90 ? -0.469 1.293 16.684 1.00 97.56 90 PHE A C 1
ATOM 719 O O . PHE A 1 90 ? -0.123 1.424 17.859 1.00 97.56 90 PHE A O 1
ATOM 726 N N . LEU A 1 91 ? -0.721 0.108 16.128 1.00 96.19 91 LEU A N 1
ATOM 727 C CA . LEU A 1 91 ? -0.566 -1.172 16.812 1.00 96.19 91 LEU A CA 1
ATOM 728 C C . LEU A 1 91 ? 0.854 -1.676 16.570 1.00 96.19 91 LEU A C 1
ATOM 730 O O . LEU A 1 91 ? 1.123 -2.352 15.578 1.00 96.19 91 LEU A O 1
ATOM 734 N N . ASP A 1 92 ? 1.774 -1.293 17.450 1.00 89.69 92 ASP A N 1
ATOM 735 C CA . ASP A 1 92 ? 3.167 -1.707 17.322 1.00 89.69 92 ASP A CA 1
ATOM 736 C C . ASP A 1 92 ? 3.287 -3.225 17.528 1.00 89.69 92 ASP A C 1
ATOM 738 O O . ASP A 1 92 ? 2.819 -3.767 18.531 1.00 89.69 92 ASP A O 1
ATOM 742 N N . ALA A 1 93 ? 3.894 -3.916 16.567 1.00 90.00 93 ALA A N 1
ATOM 743 C CA . ALA A 1 93 ? 4.109 -5.355 16.622 1.00 90.00 93 ALA A CA 1
ATOM 744 C C . ALA A 1 93 ? 5.586 -5.641 16.371 1.00 90.00 93 ALA A C 1
ATOM 746 O O . ALA A 1 93 ? 6.119 -5.303 15.315 1.00 90.00 93 ALA A O 1
ATOM 747 N N . ALA A 1 94 ? 6.235 -6.308 17.328 1.00 84.94 94 ALA A N 1
ATOM 748 C CA . ALA A 1 94 ? 7.657 -6.635 17.237 1.00 84.94 94 ALA A CA 1
ATOM 749 C C . ALA A 1 94 ? 7.986 -7.529 16.026 1.00 84.94 94 ALA A C 1
ATOM 751 O O . ALA A 1 94 ? 9.048 -7.380 15.427 1.00 84.94 94 ALA A O 1
ATOM 752 N N . ALA A 1 95 ? 7.062 -8.421 15.646 1.00 93.19 95 ALA A N 1
ATOM 753 C CA . ALA A 1 95 ? 7.196 -9.324 14.504 1.00 93.19 95 ALA A CA 1
ATOM 754 C C . ALA A 1 95 ? 5.999 -9.189 13.533 1.00 93.19 9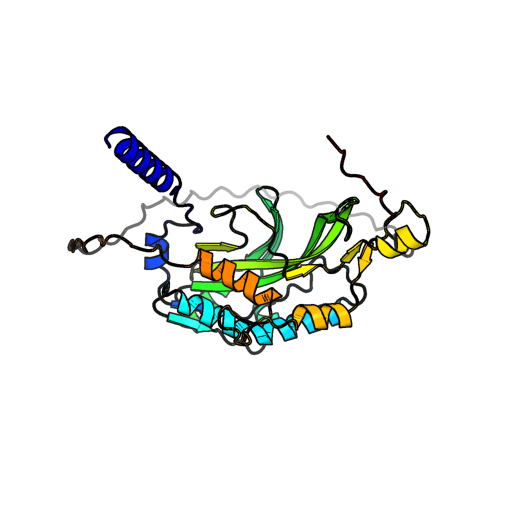5 ALA A C 1
ATOM 756 O O . ALA A 1 95 ? 5.065 -9.994 13.579 1.00 93.19 95 ALA A O 1
ATOM 757 N N . PRO A 1 96 ? 5.996 -8.184 12.632 1.00 95.00 96 PRO A N 1
ATOM 758 C CA . PRO A 1 96 ? 4.895 -7.960 11.691 1.00 95.00 96 PRO A CA 1
ATOM 759 C C . PRO A 1 96 ? 4.642 -9.134 10.737 1.00 95.00 96 PRO A C 1
ATOM 761 O O . PRO A 1 96 ? 3.493 -9.400 10.396 1.00 95.00 96 PRO A O 1
ATOM 764 N N . ASP A 1 97 ? 5.690 -9.851 10.321 1.00 94.56 97 ASP A N 1
ATOM 765 C CA . ASP A 1 97 ? 5.563 -11.001 9.415 1.00 94.56 97 ASP A CA 1
ATOM 766 C C . ASP A 1 97 ? 4.857 -12.191 10.097 1.00 94.56 97 ASP A C 1
ATOM 768 O O . ASP A 1 97 ? 4.031 -12.869 9.486 1.00 94.56 97 ASP A O 1
ATOM 772 N N . GLU A 1 98 ? 5.144 -12.439 11.378 1.00 96.19 98 GLU A N 1
ATOM 773 C CA . GLU A 1 98 ? 4.475 -13.485 12.165 1.00 96.19 98 GLU A CA 1
ATOM 774 C C . GLU A 1 98 ? 3.017 -13.121 12.442 1.00 96.19 98 GLU A C 1
ATOM 776 O O . GLU A 1 98 ? 2.127 -13.965 12.295 1.00 96.19 98 GLU A O 1
ATOM 781 N N . LEU A 1 99 ? 2.761 -11.847 12.766 1.00 96.94 99 LEU A N 1
ATOM 782 C CA . LEU A 1 99 ? 1.405 -11.325 12.888 1.00 96.94 99 LEU A CA 1
ATOM 783 C C . LEU A 1 99 ? 0.638 -11.537 11.577 1.00 96.94 99 LEU A C 1
ATOM 785 O O . LEU A 1 99 ? -0.440 -12.123 11.595 1.00 96.94 99 LEU A O 1
ATOM 789 N N . TYR A 1 100 ? 1.211 -11.153 10.433 1.00 97.25 100 TYR A N 1
ATOM 790 C CA . TYR A 1 100 ? 0.571 -11.332 9.130 1.00 97.25 100 TYR A CA 1
ATOM 791 C C . TYR A 1 100 ? 0.213 -12.794 8.847 1.00 97.25 100 TYR A C 1
ATOM 793 O O . TYR A 1 100 ? -0.932 -13.086 8.510 1.00 97.25 100 TYR A O 1
ATOM 801 N N . ARG A 1 101 ? 1.153 -13.726 9.046 1.00 96.69 101 ARG A N 1
ATOM 802 C CA . ARG A 1 101 ? 0.921 -15.172 8.855 1.00 96.69 101 ARG A CA 1
ATOM 803 C C . ARG A 1 101 ? -0.162 -15.727 9.777 1.00 96.69 101 ARG A C 1
ATOM 805 O O . ARG A 1 101 ? -0.901 -16.635 9.396 1.00 96.69 101 ARG A O 1
ATOM 812 N N . THR A 1 102 ? -0.259 -15.184 10.985 1.00 97.19 102 THR A N 1
ATOM 813 C CA . THR A 1 102 ? -1.287 -15.575 11.951 1.00 97.19 102 THR A CA 1
ATOM 814 C C . THR A 1 102 ? -2.659 -15.100 11.484 1.00 97.19 102 THR A C 1
ATOM 816 O O . THR A 1 102 ? -3.575 -15.917 11.363 1.00 97.19 102 THR A O 1
ATOM 819 N N . LEU A 1 103 ? -2.775 -13.818 11.122 1.00 97.50 103 LEU A N 1
ATOM 820 C CA . LEU A 1 103 ? -4.026 -13.197 10.687 1.00 97.50 103 LEU A CA 1
ATOM 821 C C . LEU A 1 103 ? -4.516 -13.726 9.332 1.00 97.50 103 LEU A C 1
ATOM 823 O O . LEU A 1 103 ? -5.722 -13.874 9.137 1.00 97.50 103 LEU A O 1
ATOM 827 N N . LEU A 1 104 ? -3.614 -13.971 8.379 1.00 97.50 104 LEU A N 1
ATOM 828 C CA . LEU A 1 104 ? -3.965 -14.331 7.008 1.00 97.50 104 LEU A CA 1
ATOM 829 C C . LEU A 1 104 ? -4.600 -15.726 6.951 1.00 97.50 104 LEU A C 1
ATOM 831 O O . LEU A 1 104 ? -4.084 -16.700 7.502 1.00 97.50 104 LEU A O 1
ATOM 835 N N . TYR A 1 105 ? -5.722 -15.825 6.243 1.00 97.06 105 TYR A N 1
ATOM 836 C CA . TYR A 1 105 ? -6.332 -17.094 5.865 1.00 97.06 105 TYR A CA 1
ATOM 837 C C . TYR A 1 105 ? -5.951 -17.482 4.437 1.00 97.06 105 TYR A C 1
ATOM 839 O O . TYR A 1 105 ? -5.462 -18.587 4.212 1.00 97.06 105 TYR A O 1
ATOM 847 N N . ARG A 1 106 ? -6.173 -16.576 3.479 1.00 96.38 106 ARG A N 1
ATOM 848 C CA . ARG A 1 106 ? -5.821 -16.776 2.068 1.00 96.38 106 ARG A CA 1
ATOM 849 C C . ARG A 1 106 ? -5.738 -15.453 1.315 1.00 96.38 106 ARG A C 1
ATOM 851 O O . ARG A 1 106 ? -6.328 -14.460 1.739 1.00 96.38 106 ARG A O 1
ATOM 858 N N . THR A 1 107 ? -5.088 -15.490 0.160 1.00 96.50 107 THR A N 1
ATOM 859 C CA . THR A 1 107 ? -5.043 -14.390 -0.806 1.00 96.50 107 THR A CA 1
ATOM 860 C C . THR A 1 107 ? -5.721 -14.838 -2.098 1.00 96.50 107 THR A C 1
ATOM 862 O O . THR A 1 107 ? -5.515 -15.961 -2.553 1.00 96.50 107 THR A O 1
ATOM 865 N N . GLU A 1 108 ? -6.538 -13.972 -2.692 1.00 95.19 108 GLU A N 1
ATOM 866 C CA . GLU A 1 108 ? -7.174 -14.211 -3.988 1.00 95.19 108 GLU A CA 1
ATOM 867 C C . GLU A 1 108 ? -6.860 -13.071 -4.951 1.00 95.19 108 GLU A C 1
ATOM 869 O O . GLU A 1 108 ? -7.042 -11.898 -4.623 1.00 95.19 108 GLU A O 1
ATOM 874 N N . ARG A 1 109 ? -6.449 -13.415 -6.171 1.00 94.50 109 ARG A N 1
ATOM 875 C CA . ARG A 1 109 ? -6.364 -12.452 -7.266 1.00 94.50 109 ARG A CA 1
ATOM 876 C C . ARG A 1 109 ? -7.777 -12.106 -7.738 1.00 94.50 109 ARG A C 1
ATOM 878 O O . ARG A 1 109 ? -8.562 -13.003 -8.043 1.00 94.50 109 ARG A O 1
ATOM 885 N N . ARG A 1 110 ? -8.086 -10.815 -7.812 1.00 92.56 110 ARG A N 1
ATOM 886 C CA . ARG A 1 110 ? -9.375 -10.272 -8.251 1.00 92.56 110 ARG A CA 1
ATOM 887 C C . ARG A 1 110 ? -9.182 -9.333 -9.436 1.00 92.56 110 ARG A C 1
ATOM 889 O O . ARG A 1 110 ? -8.111 -8.750 -9.601 1.00 92.56 110 ARG A O 1
ATOM 896 N N . ASP A 1 111 ? -10.223 -9.237 -10.250 1.00 90.44 111 ASP A N 1
ATOM 897 C CA . ASP A 1 111 ? -10.369 -8.281 -11.346 1.00 90.44 111 ASP A CA 1
ATOM 898 C C . ASP A 1 111 ? -11.788 -7.722 -11.251 1.00 90.44 111 ASP A C 1
ATOM 900 O O . ASP A 1 111 ? -12.754 -8.352 -11.686 1.00 90.44 111 ASP A O 1
ATOM 904 N N . ASP A 1 112 ? -11.906 -6.583 -10.574 1.00 85.25 112 ASP A N 1
ATOM 905 C CA . ASP A 1 112 ? -13.177 -5.926 -10.303 1.00 85.25 112 ASP A CA 1
ATOM 906 C C . ASP A 1 112 ? -13.158 -4.553 -10.976 1.00 85.25 112 ASP A C 1
ATOM 908 O O . ASP A 1 112 ? -12.230 -3.770 -10.788 1.00 85.25 112 ASP A O 1
ATOM 912 N N . ALA A 1 113 ? -14.176 -4.252 -11.787 1.00 83.62 113 ALA A N 1
ATOM 913 C CA . ALA A 1 113 ? -14.264 -2.993 -12.536 1.00 83.62 113 ALA A CA 1
ATOM 914 C C . ALA A 1 113 ? -12.988 -2.653 -13.349 1.00 83.62 113 ALA A C 1
ATOM 916 O O . ALA A 1 113 ? -12.600 -1.488 -13.429 1.00 83.62 113 ALA A O 1
ATOM 917 N N . ALA A 1 114 ? -12.357 -3.671 -13.953 1.00 83.38 114 ALA A N 1
ATOM 918 C CA . ALA A 1 114 ? -11.095 -3.579 -14.700 1.00 83.38 114 ALA A CA 1
ATOM 919 C C . ALA A 1 114 ? -9.870 -3.169 -13.857 1.00 83.38 114 ALA A C 1
ATOM 921 O O . ALA A 1 114 ? -8.850 -2.737 -14.397 1.00 83.38 114 ALA A O 1
ATOM 922 N N . VAL A 1 115 ? -9.955 -3.305 -12.533 1.00 87.31 115 VAL A N 1
ATOM 923 C CA . VAL A 1 115 ? -8.832 -3.146 -11.611 1.00 87.31 115 VAL A CA 1
ATOM 924 C C . VAL A 1 115 ? -8.431 -4.510 -11.090 1.00 87.31 115 VAL A C 1
ATOM 926 O O . VAL A 1 115 ? -9.171 -5.180 -10.368 1.00 87.31 115 VAL A O 1
ATOM 929 N N . VAL A 1 116 ? -7.202 -4.888 -11.420 1.00 91.00 116 VAL A N 1
ATOM 930 C CA . VAL A 1 116 ? -6.595 -6.127 -10.950 1.00 91.00 116 VAL A CA 1
ATOM 931 C C . VAL A 1 116 ? -5.856 -5.866 -9.641 1.00 91.00 116 VAL A C 1
ATOM 933 O O . VAL A 1 116 ? -5.067 -4.920 -9.549 1.00 91.00 116 VAL A O 1
ATOM 936 N N . TYR A 1 117 ? -6.094 -6.702 -8.630 1.00 92.88 117 TYR A N 1
ATOM 937 C CA . TYR A 1 117 ? -5.448 -6.609 -7.317 1.00 92.88 117 TYR A CA 1
ATOM 938 C C . TYR A 1 117 ? -5.483 -7.946 -6.559 1.00 92.88 117 TYR A C 1
ATOM 940 O O . TYR A 1 117 ? -6.193 -8.879 -6.937 1.00 92.88 117 TYR A O 1
ATOM 948 N N . ASN A 1 118 ? -4.717 -8.044 -5.469 1.00 95.12 118 ASN A N 1
ATOM 949 C CA . ASN A 1 118 ? -4.776 -9.179 -4.547 1.00 95.12 118 ASN A CA 1
ATOM 950 C C . ASN A 1 118 ? -5.637 -8.822 -3.330 1.00 95.12 118 ASN A C 1
ATOM 952 O O . ASN A 1 118 ? -5.302 -7.903 -2.579 1.00 95.12 118 ASN A O 1
ATOM 956 N N . LYS A 1 119 ? -6.720 -9.572 -3.111 1.00 95.06 119 LYS A N 1
ATOM 957 C CA . LYS A 1 119 ? -7.589 -9.453 -1.939 1.00 95.06 119 LYS A CA 1
ATOM 958 C C . LYS A 1 119 ? -7.181 -10.463 -0.870 1.00 95.06 119 LYS A C 1
ATOM 960 O O . LYS A 1 119 ? -7.183 -11.668 -1.112 1.00 95.06 119 LYS A O 1
ATOM 965 N N . GLN A 1 120 ? -6.859 -9.973 0.322 1.00 96.19 120 GLN A N 1
ATOM 966 C CA . GLN A 1 120 ? -6.539 -10.806 1.480 1.00 96.19 120 GLN A CA 1
ATOM 967 C C . GLN A 1 120 ? -7.812 -11.127 2.258 1.00 96.19 120 GLN A C 1
ATOM 969 O O . GLN A 1 120 ? -8.664 -10.269 2.472 1.00 96.19 120 GLN A O 1
ATOM 974 N N . PHE A 1 121 ? -7.926 -12.360 2.723 1.00 96.94 121 PHE A N 1
ATOM 975 C CA . PHE A 1 121 ? -8.961 -12.786 3.651 1.00 96.94 121 PHE A CA 1
ATOM 976 C C . PHE A 1 121 ? -8.288 -13.136 4.967 1.00 96.94 121 PHE A C 1
ATOM 978 O O . PHE A 1 121 ? -7.317 -13.894 4.985 1.00 96.94 121 PHE A O 1
ATOM 985 N N . PHE A 1 122 ? -8.804 -12.588 6.061 1.00 97.62 122 PHE A N 1
ATOM 986 C CA . PHE A 1 122 ? -8.237 -12.761 7.394 1.00 97.62 122 PHE A CA 1
ATOM 987 C C . PHE A 1 122 ? -9.104 -13.692 8.244 1.00 97.62 122 PHE A C 1
ATOM 989 O O . PHE A 1 122 ? -10.311 -13.804 8.025 1.00 97.62 122 PHE A O 1
ATOM 996 N N . LYS A 1 123 ? -8.487 -14.379 9.207 1.00 97.75 123 LYS A N 1
ATOM 997 C CA . LYS A 1 123 ? -9.167 -15.275 10.149 1.00 97.75 123 LYS A CA 1
ATOM 998 C C . LYS A 1 123 ? -9.949 -14.437 11.173 1.00 97.75 123 LYS A C 1
ATOM 1000 O O . LYS A 1 123 ? -9.312 -13.703 11.930 1.00 97.75 123 LYS A O 1
ATOM 1005 N N . PRO A 1 124 ? -11.290 -14.553 11.257 1.00 97.06 124 PRO A N 1
ATOM 1006 C CA . PRO A 1 124 ? -12.093 -13.707 12.145 1.00 97.06 124 PRO A CA 1
ATOM 1007 C C . PRO A 1 124 ? -11.680 -13.777 13.621 1.00 97.06 124 PRO A C 1
ATOM 1009 O O . PRO A 1 124 ? -11.602 -12.747 14.283 1.00 97.06 124 PRO A O 1
ATOM 1012 N N . GLU A 1 125 ? -11.339 -14.967 14.124 1.00 97.62 125 GLU A N 1
ATOM 1013 C CA . GLU A 1 125 ? -10.928 -15.152 15.526 1.00 97.62 125 GLU A CA 1
ATOM 1014 C C . GLU A 1 125 ? -9.602 -14.445 15.860 1.00 97.62 125 GLU A C 1
ATOM 1016 O O . GLU A 1 125 ? -9.440 -13.883 16.947 1.00 97.62 125 GLU A O 1
ATOM 1021 N N . GLU A 1 126 ? -8.666 -14.401 14.911 1.00 97.50 126 GLU A N 1
ATOM 1022 C CA . GLU A 1 126 ? -7.381 -13.719 15.099 1.00 97.50 126 GLU A CA 1
ATOM 1023 C C . GLU A 1 126 ? -7.549 -12.195 15.046 1.00 97.50 126 GLU A C 1
ATOM 1025 O O . GLU A 1 126 ? -6.949 -11.466 15.837 1.00 97.50 126 GLU A O 1
ATOM 1030 N N . ILE A 1 127 ? -8.441 -11.702 14.179 1.00 98.12 127 ILE A N 1
ATOM 1031 C CA . ILE A 1 127 ? -8.834 -10.286 14.149 1.00 98.12 127 ILE A CA 1
ATOM 1032 C C . ILE A 1 127 ? -9.492 -9.882 15.464 1.00 98.12 127 ILE A C 1
ATOM 1034 O O . ILE A 1 127 ? -9.111 -8.876 16.061 1.00 98.12 127 ILE A O 1
ATOM 1038 N N . ARG A 1 128 ? -10.437 -10.687 15.957 1.00 97.88 128 ARG A N 1
ATOM 1039 C CA . ARG A 1 128 ? -11.095 -10.454 17.244 1.00 97.88 128 ARG A CA 1
ATOM 1040 C C . ARG A 1 128 ? -10.085 -10.350 18.380 1.00 97.88 128 ARG A C 1
ATOM 1042 O O . ARG A 1 128 ? -10.201 -9.462 19.229 1.00 97.88 128 ARG A O 1
ATOM 1049 N N . THR A 1 129 ? -9.099 -11.242 18.387 1.00 96.94 129 THR A N 1
ATOM 1050 C CA . THR A 1 129 ? -8.011 -11.245 19.367 1.00 96.94 129 THR A CA 1
ATOM 1051 C C . THR A 1 129 ? -7.198 -9.955 19.275 1.00 96.94 129 THR A C 1
ATOM 1053 O O . THR A 1 129 ? -7.036 -9.275 20.288 1.00 96.94 129 THR A O 1
ATOM 1056 N N . LEU A 1 130 ? -6.785 -9.553 18.069 1.00 96.88 130 LEU A N 1
ATOM 1057 C CA . LEU A 1 130 ? -6.036 -8.316 17.836 1.00 96.88 130 LEU A CA 1
ATOM 1058 C C . LEU A 1 130 ? -6.812 -7.068 18.291 1.00 96.88 130 LEU A C 1
ATOM 1060 O O . LEU A 1 130 ? -6.251 -6.206 18.968 1.00 96.88 130 LEU A O 1
ATOM 1064 N N . VAL A 1 131 ? -8.102 -6.981 17.964 1.00 97.62 131 VAL A N 1
ATOM 1065 C CA . VAL A 1 131 ? -8.984 -5.868 18.351 1.00 97.62 131 VAL A CA 1
ATOM 1066 C C . VAL A 1 131 ? -9.125 -5.792 19.876 1.00 97.62 131 VAL A C 1
ATOM 1068 O O . VAL A 1 131 ? -8.907 -4.738 20.478 1.00 97.62 131 VAL A O 1
ATOM 1071 N N . THR A 1 132 ? -9.415 -6.929 20.514 1.00 96.75 132 THR A N 1
ATOM 1072 C CA . THR A 1 132 ? -9.660 -7.010 21.963 1.00 96.75 132 THR A CA 1
ATOM 1073 C C . THR A 1 132 ? -8.397 -6.709 22.770 1.00 96.75 132 THR A C 1
ATOM 1075 O O . THR A 1 132 ? -8.453 -5.939 23.727 1.00 96.75 132 THR A O 1
ATOM 1078 N N . GLN A 1 133 ? -7.247 -7.268 22.378 1.00 95.88 133 GLN A N 1
ATOM 1079 C CA . GLN A 1 133 ? -5.970 -7.063 23.074 1.00 95.88 133 GLN A CA 1
ATOM 1080 C C . GLN A 1 133 ? -5.512 -5.602 23.049 1.00 95.88 133 GLN A C 1
ATOM 1082 O O . GLN A 1 133 ? -4.901 -5.133 24.006 1.00 95.88 133 GLN A O 1
ATOM 1087 N N . ASN A 1 134 ? -5.825 -4.876 21.974 1.00 96.75 134 ASN A N 1
ATOM 1088 C CA . ASN A 1 134 ? -5.426 -3.479 21.810 1.00 96.75 134 ASN A CA 1
ATOM 1089 C C . ASN A 1 134 ? -6.495 -2.475 22.280 1.00 96.75 134 ASN A C 1
ATOM 1091 O O . ASN A 1 134 ? -6.249 -1.263 22.270 1.00 96.75 134 ASN A O 1
ATOM 1095 N N . GLY A 1 135 ? -7.675 -2.956 22.695 1.00 96.19 135 GLY A N 1
ATOM 1096 C CA . GLY A 1 135 ? -8.785 -2.112 23.141 1.00 96.19 135 GLY A CA 1
ATOM 1097 C C . GLY A 1 135 ? -9.189 -1.079 22.086 1.00 96.19 135 GLY A C 1
ATOM 1098 O O . GLY A 1 135 ? -9.312 0.109 22.402 1.00 96.19 135 GLY A O 1
ATOM 1099 N N . VAL A 1 136 ? -9.294 -1.524 20.834 1.00 97.88 136 VAL A N 1
ATOM 1100 C CA . VAL A 1 136 ? -9.778 -0.740 19.688 1.00 97.88 136 VAL A CA 1
ATOM 1101 C C . VAL A 1 136 ? -11.131 -1.292 19.235 1.00 97.88 136 VAL A C 1
ATOM 1103 O O . VAL A 1 136 ? -11.510 -2.383 19.651 1.00 97.88 136 VAL A O 1
ATOM 1106 N N . ASP A 1 137 ? -11.866 -0.560 18.400 1.00 98.00 137 ASP A N 1
ATOM 1107 C CA . ASP A 1 137 ? -13.164 -1.025 17.884 1.00 98.00 137 ASP A CA 1
ATOM 1108 C C . ASP A 1 137 ? -13.014 -1.791 16.561 1.00 98.00 137 ASP A C 1
ATOM 1110 O O . ASP A 1 137 ? -13.760 -2.725 16.264 1.00 98.00 137 ASP A O 1
ATOM 1114 N N . ALA A 1 138 ? -12.021 -1.393 15.765 1.00 98.31 138 ALA A N 1
ATOM 1115 C CA . ALA A 1 138 ? -11.673 -2.008 14.494 1.00 98.31 138 ALA A CA 1
ATOM 1116 C C . ALA A 1 138 ? -10.172 -1.870 14.225 1.00 98.31 138 ALA A C 1
ATOM 1118 O O . ALA A 1 138 ? -9.490 -1.026 14.819 1.00 98.31 138 ALA A O 1
ATOM 1119 N N . VAL A 1 139 ? -9.670 -2.677 13.295 1.00 98.38 139 VAL A N 1
ATOM 1120 C CA . VAL A 1 139 ? -8.284 -2.628 12.824 1.00 98.38 139 VAL A CA 1
ATOM 1121 C C . VAL A 1 139 ? -8.212 -2.341 11.331 1.00 98.38 139 VAL A C 1
ATOM 1123 O O . VAL A 1 139 ? -8.937 -2.938 10.541 1.00 98.38 139 VAL A O 1
ATOM 1126 N N . LEU A 1 140 ? -7.314 -1.440 10.946 1.00 98.56 140 LEU A N 1
ATOM 1127 C CA . LEU A 1 140 ? -6.882 -1.221 9.575 1.00 98.56 140 LEU A CA 1
ATOM 1128 C C . LEU A 1 140 ? -5.670 -2.107 9.301 1.00 98.56 140 LEU A C 1
ATOM 1130 O O . LEU A 1 140 ? -4.616 -1.928 9.916 1.00 98.56 140 LEU A O 1
ATOM 1134 N N . LEU A 1 141 ? -5.818 -3.029 8.356 1.00 98.44 141 LEU A N 1
ATOM 1135 C CA . LEU A 1 141 ? -4.736 -3.873 7.862 1.00 98.44 141 LEU A CA 1
ATOM 1136 C C . LEU A 1 141 ? -4.345 -3.409 6.463 1.00 98.44 141 LEU A C 1
ATOM 1138 O O . LEU A 1 141 ? -5.212 -3.270 5.603 1.00 98.44 141 LEU A O 1
ATOM 1142 N N . VAL A 1 142 ? -3.049 -3.200 6.231 1.00 98.31 142 VAL A N 1
ATOM 1143 C CA . VAL A 1 142 ? -2.493 -2.790 4.933 1.00 98.31 142 VAL A CA 1
ATOM 1144 C C . VAL A 1 142 ? -1.477 -3.831 4.490 1.00 98.31 142 VAL A C 1
ATOM 1146 O O . VAL A 1 142 ? -0.605 -4.205 5.271 1.00 98.31 142 VAL A O 1
ATOM 1149 N N . THR A 1 143 ? -1.582 -4.300 3.249 1.00 98.44 143 THR A N 1
ATOM 1150 C CA . THR A 1 143 ? -0.701 -5.331 2.688 1.00 98.44 143 THR A CA 1
ATOM 115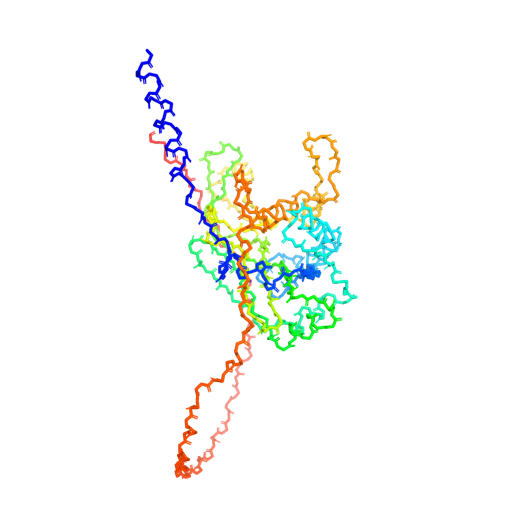1 C C . THR A 1 143 ? -0.099 -4.855 1.374 1.00 98.44 143 THR A C 1
ATOM 1153 O O . THR A 1 143 ? -0.814 -4.421 0.474 1.00 98.44 143 THR A O 1
ATOM 1156 N N . VAL A 1 144 ? 1.223 -4.965 1.251 1.00 98.50 144 VAL A N 1
ATOM 1157 C CA . VAL A 1 144 ? 1.939 -4.834 -0.021 1.00 98.50 144 VAL A CA 1
ATOM 1158 C C . VAL A 1 144 ? 2.088 -6.221 -0.638 1.00 98.50 144 VAL A C 1
ATOM 1160 O O . VAL A 1 144 ? 2.500 -7.153 0.049 1.00 98.50 144 VAL A O 1
ATOM 1163 N N . SER A 1 145 ? 1.764 -6.368 -1.922 1.00 98.00 145 SER A N 1
ATOM 1164 C CA . SER A 1 145 ? 1.864 -7.648 -2.637 1.00 98.00 145 SER A CA 1
ATOM 1165 C C . SER A 1 145 ? 2.300 -7.466 -4.093 1.00 98.00 145 SER A C 1
ATOM 1167 O O . SER A 1 145 ? 2.010 -6.444 -4.719 1.00 98.00 145 SER A O 1
ATOM 1169 N N . GLY A 1 146 ? 3.001 -8.457 -4.633 1.00 97.94 146 GLY A N 1
ATOM 1170 C CA . GLY A 1 146 ? 3.353 -8.568 -6.041 1.00 97.94 146 GLY A CA 1
ATOM 1171 C C . GLY A 1 146 ? 2.164 -8.965 -6.908 1.00 97.94 146 GLY A C 1
ATOM 1172 O O . GLY A 1 146 ? 1.345 -9.810 -6.536 1.00 97.94 146 GLY A O 1
ATOM 1173 N N . LEU A 1 147 ? 2.074 -8.342 -8.077 1.00 96.50 147 LEU A N 1
ATOM 1174 C CA . LEU A 1 147 ? 1.034 -8.590 -9.058 1.00 96.50 147 LEU A CA 1
ATOM 1175 C C . LEU A 1 147 ? 1.612 -8.447 -10.464 1.00 96.50 147 LEU A C 1
ATOM 1177 O O . LEU A 1 147 ? 2.214 -7.425 -10.787 1.00 96.50 147 LEU A O 1
ATOM 1181 N N . THR A 1 148 ? 1.380 -9.436 -11.322 1.00 96.25 148 THR A N 1
ATOM 1182 C CA . THR A 1 148 ? 1.559 -9.267 -12.769 1.00 96.25 148 THR A CA 1
ATOM 1183 C C . THR A 1 148 ? 0.251 -8.819 -13.394 1.00 96.25 148 THR A C 1
ATOM 1185 O O . THR A 1 148 ? -0.764 -9.495 -13.226 1.00 96.25 148 THR A O 1
ATOM 1188 N N . MET A 1 149 ? 0.246 -7.697 -14.102 1.00 93.56 149 MET A N 1
ATOM 1189 C CA . MET A 1 149 ? -0.941 -7.186 -14.783 1.00 93.56 149 MET A CA 1
ATOM 1190 C C . MET A 1 149 ? -0.578 -6.610 -16.143 1.00 93.56 149 MET A C 1
ATOM 1192 O O . MET A 1 149 ? 0.521 -6.089 -16.327 1.00 93.56 149 MET A O 1
ATOM 1196 N N . ARG A 1 150 ? -1.518 -6.701 -17.079 1.00 92.88 150 ARG A N 1
ATOM 1197 C CA . ARG A 1 150 ? -1.372 -6.100 -18.396 1.00 92.88 150 ARG A CA 1
ATOM 1198 C C . ARG A 1 150 ? -1.494 -4.588 -18.272 1.00 92.88 150 ARG A C 1
ATOM 1200 O O . ARG A 1 150 ? -2.479 -4.105 -17.718 1.00 92.88 150 ARG A O 1
ATOM 1207 N N . ASP A 1 151 ? -0.513 -3.859 -18.780 1.00 91.38 151 ASP A N 1
ATOM 1208 C CA . ASP A 1 151 ? -0.511 -2.397 -18.773 1.00 91.38 151 ASP A CA 1
ATOM 1209 C C . ASP A 1 151 ? 0.007 -1.859 -20.112 1.00 91.38 151 ASP A C 1
ATOM 1211 O O . ASP A 1 151 ? 0.686 -2.554 -20.872 1.00 91.38 151 ASP A O 1
ATOM 1215 N N . ARG A 1 152 ? -0.325 -0.601 -20.404 1.00 92.00 152 ARG A N 1
ATOM 1216 C CA . ARG A 1 152 ? 0.156 0.127 -21.575 1.00 92.00 152 ARG A CA 1
ATOM 1217 C C . ARG A 1 152 ? 1.104 1.230 -21.130 1.00 92.00 152 ARG A C 1
ATOM 1219 O O . ARG A 1 152 ? 0.664 2.274 -20.653 1.00 92.00 152 ARG A O 1
ATOM 1226 N N . ILE A 1 153 ? 2.397 1.038 -21.371 1.00 91.19 153 ILE A N 1
ATOM 1227 C CA . ILE A 1 153 ? 3.423 2.029 -21.038 1.00 91.19 153 ILE A CA 1
ATOM 1228 C C . ILE A 1 153 ? 3.892 2.732 -22.311 1.00 91.19 153 ILE A C 1
ATOM 1230 O O . ILE A 1 153 ? 4.234 2.093 -23.306 1.00 91.19 153 ILE A O 1
ATOM 1234 N N . PHE A 1 154 ? 3.893 4.063 -22.273 1.00 89.00 154 PHE A N 1
ATOM 1235 C CA . PHE A 1 154 ? 4.320 4.915 -23.379 1.00 89.00 154 PHE A CA 1
ATOM 1236 C C . PHE A 1 154 ? 5.813 5.231 -23.293 1.00 89.00 154 PHE A C 1
ATOM 1238 O O . PHE A 1 154 ? 6.381 5.330 -22.203 1.00 89.00 154 PHE A O 1
ATOM 1245 N N . SER A 1 155 ? 6.436 5.429 -24.451 1.00 87.88 155 SER A N 1
ATOM 1246 C CA . SER A 1 155 ? 7.786 5.971 -24.556 1.00 87.88 155 SER A CA 1
ATOM 1247 C C . SER A 1 155 ? 7.843 7.419 -24.059 1.00 87.88 155 SER A C 1
ATOM 1249 O O . SER A 1 155 ? 6.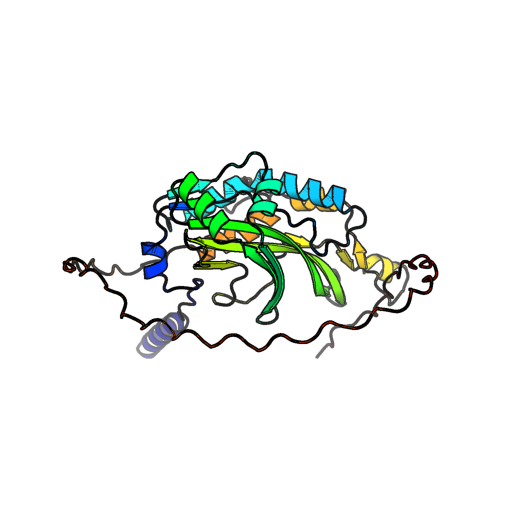832 8.116 -23.964 1.00 87.88 155 SER A O 1
ATOM 1251 N N . SER A 1 156 ? 9.054 7.909 -23.791 1.00 82.62 156 SER A N 1
ATOM 1252 C CA . SER A 1 156 ? 9.305 9.282 -23.325 1.00 82.62 156 SER A CA 1
ATOM 1253 C C . SER A 1 156 ? 8.780 10.366 -24.279 1.00 82.62 156 SER A C 1
ATOM 1255 O O . SER A 1 156 ? 8.386 11.440 -23.833 1.00 82.62 156 SER A O 1
ATOM 1257 N N . ASN A 1 157 ? 8.723 10.080 -25.583 1.00 82.00 157 ASN A N 1
ATOM 1258 C CA . ASN A 1 157 ? 8.150 10.966 -26.600 1.00 82.00 157 ASN A CA 1
ATOM 1259 C C . ASN A 1 157 ? 6.634 10.777 -26.820 1.00 82.00 157 ASN A C 1
ATOM 1261 O O . ASN A 1 157 ? 6.064 11.480 -27.646 1.00 82.00 157 ASN A O 1
ATOM 1265 N N . ILE A 1 158 ? 5.986 9.850 -26.099 1.00 80.75 158 ILE A N 1
ATOM 1266 C CA . ILE A 1 158 ? 4.532 9.584 -26.100 1.00 80.75 158 ILE A CA 1
ATOM 1267 C C . ILE A 1 158 ? 3.992 9.031 -27.443 1.00 80.75 158 ILE A C 1
ATOM 1269 O O . ILE A 1 158 ? 2.814 8.710 -27.566 1.00 80.75 158 ILE A O 1
ATOM 1273 N N . VAL A 1 159 ? 4.846 8.840 -28.452 1.00 84.81 159 VAL A N 1
ATOM 1274 C CA . VAL A 1 159 ? 4.433 8.360 -29.786 1.00 84.81 159 VAL A CA 1
ATOM 1275 C C . VAL A 1 159 ? 4.294 6.837 -29.834 1.00 84.81 159 VAL A C 1
ATOM 1277 O O . VAL A 1 159 ? 3.411 6.308 -30.511 1.00 84.81 159 VAL A O 1
ATOM 1280 N N . LYS A 1 160 ? 5.166 6.125 -29.116 1.00 86.62 160 LYS A N 1
ATOM 1281 C CA . LYS A 1 160 ? 5.205 4.662 -29.088 1.00 86.62 160 LYS A CA 1
ATOM 1282 C C . LYS A 1 160 ? 4.662 4.159 -27.759 1.00 86.62 160 LYS A C 1
ATOM 1284 O O . LYS A 1 160 ? 4.801 4.816 -26.726 1.00 86.62 160 LYS A O 1
ATOM 1289 N N . TYR A 1 161 ? 4.063 2.977 -27.777 1.00 90.81 161 TYR A N 1
ATOM 1290 C CA . TYR A 1 161 ? 3.695 2.281 -26.553 1.00 90.81 161 TYR A CA 1
ATOM 1291 C C . TYR A 1 161 ? 3.967 0.786 -26.662 1.00 90.81 161 TYR A C 1
ATOM 1293 O O . TYR A 1 161 ? 4.001 0.212 -27.753 1.00 90.81 161 TYR A O 1
ATOM 1301 N N . LEU A 1 162 ? 4.129 0.167 -25.497 1.00 93.06 162 LEU A N 1
ATOM 1302 C CA . LEU A 1 162 ? 4.190 -1.273 -25.337 1.00 93.06 162 LEU A CA 1
ATOM 1303 C C . LEU A 1 162 ? 3.022 -1.696 -24.450 1.00 93.06 162 LEU A C 1
ATOM 1305 O O . LEU A 1 162 ? 2.800 -1.136 -23.377 1.00 93.06 162 LEU A O 1
ATOM 1309 N N . ASP A 1 163 ? 2.249 -2.649 -24.956 1.00 94.00 163 ASP A N 1
ATOM 1310 C CA . ASP A 1 163 ? 1.153 -3.301 -24.250 1.00 94.00 163 ASP A CA 1
ATOM 1311 C C . ASP A 1 163 ? 1.619 -4.713 -23.884 1.00 94.00 163 ASP A C 1
ATOM 1313 O O . ASP A 1 163 ? 1.755 -5.574 -24.760 1.00 94.00 163 ASP A O 1
ATOM 1317 N N . ALA A 1 164 ? 1.946 -4.910 -22.609 1.00 94.19 164 ALA A N 1
ATOM 1318 C CA . ALA A 1 164 ? 2.591 -6.114 -22.097 1.00 94.19 164 ALA A CA 1
ATOM 1319 C C . ALA A 1 164 ? 2.178 -6.389 -20.646 1.00 94.19 164 ALA A C 1
ATOM 1321 O O . ALA A 1 164 ? 1.560 -5.555 -19.984 1.00 94.19 164 ALA A O 1
ATOM 1322 N N . ASP A 1 165 ? 2.532 -7.573 -20.152 1.00 95.12 165 ASP A N 1
ATOM 1323 C CA . ASP A 1 165 ? 2.358 -7.927 -18.748 1.00 95.12 165 ASP A CA 1
ATOM 1324 C C . ASP A 1 165 ? 3.538 -7.399 -17.927 1.00 95.12 165 ASP A C 1
ATOM 1326 O O . ASP A 1 165 ? 4.690 -7.768 -18.160 1.00 95.12 165 ASP A O 1
ATOM 1330 N N . TYR A 1 166 ? 3.245 -6.554 -16.941 1.00 96.31 166 TYR A N 1
ATOM 1331 C CA . TYR A 1 166 ? 4.235 -5.954 -16.055 1.00 96.31 166 TYR A CA 1
ATOM 1332 C C . TYR A 1 166 ? 4.069 -6.455 -14.626 1.00 96.31 166 TYR A C 1
ATOM 1334 O O . TYR A 1 166 ? 2.964 -6.504 -14.080 1.00 96.31 166 TYR A O 1
ATOM 1342 N N . ASN A 1 167 ? 5.193 -6.781 -13.993 1.00 97.38 167 ASN A N 1
ATOM 1343 C CA . ASN A 1 167 ? 5.258 -7.102 -12.578 1.00 97.38 167 ASN A CA 1
ATOM 1344 C C . ASN A 1 167 ? 5.379 -5.815 -11.747 1.00 97.38 167 ASN A C 1
ATOM 1346 O O . ASN A 1 167 ? 6.254 -4.971 -11.975 1.00 97.38 167 ASN A O 1
ATOM 1350 N N . VAL A 1 168 ? 4.483 -5.653 -10.778 1.00 97.62 168 VAL A N 1
ATOM 1351 C CA . VAL A 1 168 ? 4.385 -4.464 -9.927 1.00 97.62 168 VAL A CA 1
ATOM 1352 C C . VAL A 1 168 ? 4.155 -4.858 -8.468 1.00 97.62 168 VAL A C 1
ATOM 1354 O O . VAL A 1 168 ? 3.678 -5.951 -8.173 1.00 97.62 168 VAL A O 1
ATOM 1357 N N . LEU A 1 169 ? 4.467 -3.949 -7.548 1.00 98.19 169 LEU A N 1
ATOM 1358 C CA . LEU A 1 169 ? 4.019 -4.001 -6.161 1.00 98.19 169 LEU A CA 1
ATOM 1359 C C . LEU A 1 169 ? 2.753 -3.159 -6.021 1.00 98.19 169 LEU A C 1
ATOM 1361 O O . LEU A 1 169 ? 2.742 -1.982 -6.386 1.00 98.19 169 LEU A O 1
ATOM 1365 N N . THR A 1 170 ? 1.706 -3.758 -5.468 1.00 97.00 170 THR A N 1
ATOM 1366 C CA . THR A 1 170 ? 0.399 -3.139 -5.218 1.00 97.00 170 THR A CA 1
ATOM 1367 C C . THR A 1 170 ? 0.093 -3.092 -3.729 1.00 97.00 170 THR A C 1
ATOM 1369 O O . THR A 1 170 ? 0.681 -3.847 -2.951 1.00 97.00 170 THR A O 1
ATOM 1372 N N . VAL A 1 171 ? -0.823 -2.205 -3.334 1.00 97.44 171 VAL A N 1
ATOM 1373 C CA . VAL A 1 171 ? -1.275 -2.063 -1.945 1.00 97.44 171 VAL A CA 1
ATOM 1374 C C . VAL A 1 171 ? -2.759 -2.369 -1.828 1.00 97.44 171 VAL A C 1
ATOM 1376 O O . VAL A 1 171 ? -3.577 -1.767 -2.509 1.00 97.44 171 VAL A O 1
ATOM 1379 N N . SER A 1 172 ? -3.126 -3.239 -0.905 1.00 96.50 172 SER A N 1
ATOM 1380 C CA . SER A 1 172 ? -4.513 -3.436 -0.491 1.00 96.50 172 SER A CA 1
ATOM 1381 C C . SER A 1 172 ? -4.675 -3.052 0.973 1.00 96.50 172 SER A C 1
ATOM 1383 O O . SER A 1 172 ? -3.736 -3.156 1.769 1.00 96.50 172 SER A O 1
ATOM 1385 N N . ALA A 1 173 ? -5.869 -2.600 1.348 1.00 97.31 173 ALA A N 1
ATOM 1386 C CA . ALA A 1 173 ? -6.180 -2.326 2.742 1.00 97.31 173 ALA A CA 1
ATOM 1387 C C . ALA A 1 173 ? -7.632 -2.642 3.087 1.00 97.31 173 ALA A C 1
ATOM 1389 O O . ALA A 1 173 ? -8.513 -2.583 2.231 1.00 97.31 173 ALA A O 1
ATOM 1390 N N . GLN A 1 174 ? -7.874 -2.994 4.349 1.00 97.19 174 GLN A N 1
ATOM 1391 C CA . GLN A 1 174 ? -9.204 -3.309 4.867 1.00 97.19 174 GLN A CA 1
ATOM 1392 C C . GLN A 1 174 ? -9.356 -2.811 6.301 1.00 97.19 174 GLN A C 1
ATOM 1394 O O . GLN A 1 174 ? -8.440 -2.979 7.106 1.00 97.19 174 GLN A O 1
ATOM 1399 N N . VAL A 1 175 ? -10.521 -2.244 6.625 1.00 98.00 175 VAL A N 1
ATOM 1400 C CA . VAL A 1 175 ? -10.941 -2.028 8.018 1.00 98.00 175 VAL A CA 1
ATOM 1401 C C . VAL A 1 175 ? -11.838 -3.185 8.433 1.00 98.00 175 VAL A C 1
ATOM 1403 O O . VAL A 1 175 ? -12.860 -3.429 7.791 1.00 98.00 175 VAL A O 1
ATOM 1406 N N . LEU A 1 176 ? -11.463 -3.876 9.505 1.00 97.88 176 LEU A N 1
ATOM 1407 C CA . LEU A 1 176 ? -12.162 -5.047 10.032 1.00 97.88 176 LEU A CA 1
ATOM 1408 C C . LEU A 1 176 ? -12.595 -4.795 11.474 1.00 97.88 176 LEU A C 1
ATOM 1410 O O . LEU A 1 176 ? -11.790 -4.335 12.286 1.00 97.88 176 LEU A O 1
ATOM 1414 N N . ASP A 1 177 ? -13.847 -5.111 11.799 1.00 96.62 177 ASP A N 1
ATOM 1415 C CA . ASP A 1 177 ? -14.337 -5.062 13.180 1.00 96.62 177 ASP A CA 1
ATOM 1416 C C . ASP A 1 177 ? -13.954 -6.313 13.991 1.00 96.62 177 ASP A C 1
ATOM 1418 O O . ASP A 1 177 ? -13.382 -7.276 13.475 1.00 96.62 177 ASP A O 1
ATOM 1422 N N . ALA A 1 178 ? -14.297 -6.320 15.282 1.00 94.75 178 ALA A N 1
ATOM 1423 C CA . ALA A 1 178 ? -14.080 -7.467 16.170 1.00 94.75 178 ALA A CA 1
ATOM 1424 C C . ALA A 1 178 ? -14.784 -8.763 15.717 1.00 94.75 178 ALA A C 1
ATOM 1426 O O . ALA A 1 178 ? -14.426 -9.840 16.187 1.00 94.75 178 ALA A O 1
ATOM 1427 N N . GLY A 1 179 ? -15.800 -8.674 14.854 1.00 92.38 179 GLY A N 1
ATOM 1428 C CA . GLY A 1 179 ? -16.481 -9.824 14.259 1.00 92.38 179 GLY A CA 1
ATOM 1429 C C . GLY A 1 179 ? -15.800 -10.344 12.990 1.00 92.38 179 GLY A C 1
ATOM 1430 O O . GLY A 1 179 ? -16.243 -11.349 12.437 1.00 92.38 179 GLY A O 1
ATOM 1431 N N . GLY A 1 180 ? -14.742 -9.675 12.520 1.00 92.00 180 GLY A N 1
ATOM 1432 C CA . GLY A 1 180 ? -14.076 -9.970 11.255 1.00 92.00 180 GLY A CA 1
ATOM 1433 C C . GLY A 1 180 ? -14.843 -9.467 10.030 1.00 92.00 180 GLY A C 1
ATOM 1434 O O . GLY A 1 180 ? -14.527 -9.877 8.914 1.00 92.00 180 GLY A O 1
ATOM 1435 N N . ALA A 1 181 ? -15.848 -8.604 10.207 1.00 95.12 181 ALA A N 1
ATOM 1436 C CA . ALA A 1 181 ? -16.586 -8.024 9.095 1.00 95.12 181 ALA A CA 1
ATOM 1437 C C . ALA A 1 181 ? -15.782 -6.888 8.452 1.00 95.12 181 ALA A C 1
ATOM 1439 O O . ALA A 1 181 ? -15.312 -5.976 9.137 1.00 95.12 181 ALA A O 1
ATOM 1440 N N . THR A 1 182 ? -15.657 -6.917 7.123 1.00 95.50 182 THR A N 1
ATOM 1441 C CA . THR A 1 182 ? -14.968 -5.864 6.373 1.00 95.50 182 THR A CA 1
ATOM 1442 C C . THR A 1 182 ? -15.856 -4.640 6.203 1.00 95.50 182 THR A C 1
ATOM 1444 O O . THR A 1 182 ? -16.801 -4.636 5.412 1.00 95.50 182 THR A O 1
ATOM 1447 N N . LEU A 1 183 ? -15.523 -3.575 6.922 1.00 95.50 183 LEU A N 1
ATOM 1448 C CA . LEU A 1 183 ? -16.276 -2.325 6.950 1.00 95.50 183 LEU A CA 1
ATOM 1449 C C . LEU A 1 183 ? -15.877 -1.356 5.827 1.00 95.50 183 LEU A C 1
ATOM 1451 O O . LEU A 1 183 ? -16.695 -0.554 5.375 1.00 95.50 183 LEU A O 1
ATOM 1455 N N . TRP A 1 184 ? -14.628 -1.435 5.372 1.00 95.00 184 TRP A N 1
ATOM 1456 C CA . TRP A 1 184 ? -14.064 -0.597 4.314 1.00 95.00 184 TRP A CA 1
ATOM 1457 C C . TRP A 1 184 ? -12.927 -1.336 3.603 1.00 95.00 184 TRP A C 1
ATOM 1459 O O . TRP A 1 184 ? -12.215 -2.113 4.241 1.00 95.00 184 TRP A O 1
ATOM 1469 N N . GLU A 1 185 ? -12.750 -1.080 2.304 1.00 93.56 185 GLU A N 1
ATOM 1470 C CA . GLU A 1 185 ? -11.723 -1.707 1.463 1.00 93.56 185 GLU A CA 1
ATOM 1471 C C . GLU A 1 185 ? -11.006 -0.692 0.561 1.00 93.56 185 GLU A C 1
ATOM 1473 O O . GLU A 1 185 ? -11.585 0.312 0.127 1.00 93.56 185 GLU A O 1
ATOM 1478 N N . TYR A 1 186 ? -9.751 -1.017 0.247 1.00 93.06 186 TYR A N 1
ATOM 1479 C CA . TYR A 1 186 ? -8.894 -0.349 -0.724 1.00 93.06 186 TYR A CA 1
ATOM 1480 C C . TYR A 1 186 ? -8.156 -1.398 -1.586 1.00 93.06 186 TYR A C 1
ATOM 1482 O O . TYR A 1 186 ? -7.575 -2.325 -1.010 1.00 93.06 186 TYR A O 1
ATOM 1490 N N . PRO A 1 187 ? -8.129 -1.276 -2.929 1.00 91.06 187 PRO A N 1
ATOM 1491 C CA . PRO A 1 187 ? -8.790 -0.245 -3.734 1.00 91.06 187 PRO A CA 1
ATOM 1492 C C . PRO A 1 187 ? -10.309 -0.228 -3.545 1.00 91.06 187 PRO A C 1
ATOM 1494 O O . PRO A 1 187 ? -10.923 -1.238 -3.212 1.00 91.06 187 PRO A O 1
ATOM 1497 N N . ASN A 1 188 ? -10.900 0.954 -3.712 1.00 83.44 188 ASN A N 1
ATOM 1498 C CA . ASN A 1 188 ? -12.323 1.160 -3.511 1.00 83.44 188 ASN A CA 1
ATOM 1499 C C . ASN A 1 188 ? -13.026 1.336 -4.859 1.00 83.44 188 ASN A C 1
ATOM 1501 O O . ASN A 1 188 ? -12.720 2.264 -5.600 1.00 83.44 188 ASN A O 1
ATOM 1505 N N . PHE A 1 189 ? -13.984 0.464 -5.164 1.00 80.25 189 PHE A N 1
ATOM 1506 C CA . PHE A 1 189 ? -14.764 0.525 -6.411 1.00 80.25 189 PHE A CA 1
ATOM 1507 C C . PHE A 1 189 ? -16.062 1.319 -6.267 1.00 80.25 189 PHE A C 1
ATOM 1509 O O . PHE A 1 189 ? -16.770 1.536 -7.246 1.00 80.25 189 PHE A O 1
ATOM 1516 N N . ARG A 1 190 ? -16.392 1.727 -5.036 1.00 74.62 190 ARG A N 1
ATOM 1517 C CA . ARG A 1 190 ? -17.602 2.479 -4.700 1.00 74.62 190 ARG A CA 1
ATOM 1518 C C . ARG A 1 190 ? -17.363 3.980 -4.675 1.00 74.62 190 ARG A C 1
ATOM 1520 O O . ARG A 1 190 ? -18.332 4.704 -4.497 1.00 74.62 190 ARG A O 1
ATOM 1527 N N . ALA A 1 191 ? -16.121 4.451 -4.816 1.00 67.31 191 ALA A N 1
ATOM 1528 C CA . ALA A 1 191 ? -15.774 5.867 -4.790 1.00 67.31 191 ALA A CA 1
ATOM 1529 C C . ALA A 1 191 ? -14.588 6.205 -5.699 1.00 67.31 191 ALA A C 1
ATOM 1531 O O . ALA A 1 191 ? -13.497 5.661 -5.548 1.00 67.31 191 ALA A O 1
ATOM 1532 N N . GLY A 1 192 ? -14.799 7.172 -6.599 1.00 63.53 192 GLY A N 1
ATOM 1533 C CA . GLY A 1 192 ? -13.787 7.644 -7.547 1.00 63.53 192 GLY A CA 1
ATOM 1534 C C . GLY A 1 192 ? -13.653 6.777 -8.803 1.00 63.53 192 GLY A C 1
ATOM 1535 O O . GLY A 1 192 ? -14.382 5.807 -9.000 1.00 63.53 192 GLY A O 1
ATOM 1536 N N . GLY A 1 193 ? -12.731 7.168 -9.687 1.00 66.44 193 GLY A N 1
ATOM 1537 C CA . GLY A 1 193 ? -12.341 6.346 -10.831 1.00 66.44 193 GLY A CA 1
ATOM 1538 C C . GLY A 1 193 ? -11.505 5.156 -10.348 1.00 66.44 193 GLY A C 1
ATOM 1539 O O . GLY A 1 193 ? -10.519 5.381 -9.639 1.00 66.44 193 GLY A O 1
ATOM 1540 N N . PRO A 1 194 ? -11.870 3.911 -10.693 1.00 70.56 194 PRO A N 1
ATOM 1541 C CA . PRO A 1 194 ? -11.160 2.737 -10.210 1.00 70.56 194 PRO A CA 1
ATOM 1542 C C . PRO A 1 194 ? -9.738 2.730 -10.791 1.00 70.56 194 PRO A C 1
ATOM 1544 O O . PRO A 1 194 ? -9.537 2.939 -11.986 1.00 70.56 194 PRO A O 1
ATOM 1547 N N . SER A 1 195 ? -8.732 2.537 -9.937 1.00 80.38 195 SER A N 1
ATOM 1548 C CA . SER A 1 195 ? -7.339 2.378 -10.365 1.00 80.38 195 SER A CA 1
ATOM 1549 C C . SER A 1 195 ? -6.595 1.416 -9.447 1.00 80.38 195 SER A C 1
ATOM 1551 O O . SER A 1 195 ? -6.878 1.348 -8.248 1.00 80.38 195 SER A O 1
ATOM 1553 N N . THR A 1 196 ? -5.648 0.659 -10.009 1.00 86.06 196 THR A N 1
ATOM 1554 C CA . THR A 1 196 ? -4.786 -0.220 -9.218 1.00 86.06 196 THR A CA 1
ATOM 1555 C C . THR A 1 196 ? -3.794 0.628 -8.413 1.00 86.06 196 THR A C 1
ATOM 1557 O O . THR A 1 196 ? -3.018 1.387 -8.999 1.00 86.06 196 THR A O 1
ATOM 1560 N N . PRO A 1 197 ? -3.763 0.493 -7.079 1.00 92.31 197 PRO A N 1
ATOM 1561 C CA . PRO A 1 197 ? -2.857 1.237 -6.211 1.00 92.31 197 PRO A CA 1
ATOM 1562 C C . PRO A 1 197 ? -1.438 0.667 -6.290 1.00 92.31 197 PRO A C 1
ATOM 1564 O O . PRO A 1 197 ? -1.010 -0.147 -5.468 1.00 92.31 197 PRO A O 1
ATOM 1567 N N . VAL A 1 198 ? -0.704 1.076 -7.322 1.00 95.19 198 VAL A N 1
ATOM 1568 C CA . VAL A 1 198 ? 0.684 0.665 -7.544 1.00 95.19 198 VAL A CA 1
ATOM 1569 C C . VAL A 1 198 ? 1.606 1.428 -6.595 1.00 95.19 198 VAL A C 1
ATOM 1571 O O . VAL A 1 198 ? 1.746 2.646 -6.698 1.00 95.19 198 VAL A O 1
ATOM 1574 N N . LEU A 1 199 ? 2.282 0.697 -5.707 1.00 97.38 199 LEU A N 1
ATOM 1575 C CA . LEU A 1 199 ? 3.356 1.233 -4.874 1.00 97.38 199 LEU A CA 1
ATOM 1576 C C . LEU A 1 199 ? 4.630 1.429 -5.690 1.00 97.38 199 LEU A C 1
ATOM 1578 O O . LEU A 1 199 ? 5.273 2.465 -5.578 1.00 97.38 199 LEU A O 1
ATOM 1582 N N . ALA A 1 200 ? 5.012 0.426 -6.485 1.00 97.38 200 ALA A N 1
ATOM 1583 C CA . ALA A 1 200 ? 6.213 0.469 -7.309 1.00 97.38 200 ALA A CA 1
ATOM 1584 C C . ALA A 1 200 ? 6.085 -0.453 -8.524 1.00 97.38 200 ALA A C 1
ATOM 1586 O O . ALA A 1 200 ? 5.769 -1.631 -8.393 1.00 97.38 200 ALA A O 1
ATOM 1587 N N . GLN A 1 201 ? 6.404 0.055 -9.712 1.00 96.75 201 GLN A N 1
ATOM 1588 C CA . GLN A 1 201 ? 6.608 -0.802 -10.881 1.00 96.75 201 GLN A CA 1
ATOM 1589 C C . GLN A 1 201 ? 7.977 -1.477 -10.785 1.00 96.75 201 GLN A C 1
ATOM 1591 O O . GLN A 1 201 ? 8.974 -0.766 -10.615 1.00 96.75 201 GLN A O 1
ATOM 1596 N N . LEU A 1 202 ? 8.033 -2.804 -10.928 1.00 97.94 202 LEU A N 1
ATOM 1597 C CA . LEU A 1 202 ? 9.281 -3.577 -10.858 1.00 97.94 202 LEU A CA 1
ATOM 1598 C C . LEU A 1 202 ? 9.946 -3.738 -12.220 1.00 97.94 202 LEU A C 1
ATOM 1600 O O . LEU A 1 202 ? 11.141 -4.011 -12.285 1.00 97.94 202 LEU A O 1
ATOM 1604 N N . GLN A 1 203 ? 9.191 -3.534 -13.293 1.00 97.25 203 GLN A N 1
ATOM 1605 C CA . GLN A 1 203 ? 9.671 -3.612 -14.663 1.00 97.25 203 GLN A CA 1
ATOM 1606 C C . GLN A 1 203 ? 9.487 -2.286 -15.403 1.00 97.25 203 GLN A C 1
ATOM 1608 O O . GLN A 1 203 ? 8.747 -1.406 -14.956 1.00 97.25 203 GLN A O 1
ATOM 1613 N N . TYR A 1 204 ? 10.199 -2.137 -16.515 1.00 94.94 204 TYR A N 1
ATOM 1614 C CA . TYR A 1 204 ? 10.049 -1.037 -17.458 1.00 94.94 204 TYR A CA 1
ATOM 1615 C C . TYR A 1 204 ? 10.332 -1.525 -18.890 1.00 94.94 204 TYR A C 1
ATOM 1617 O O . TYR A 1 204 ? 11.168 -2.411 -19.070 1.00 94.94 204 TYR A O 1
ATOM 1625 N N . PRO A 1 205 ? 9.640 -0.982 -19.904 1.00 94.88 205 PRO A N 1
ATOM 1626 C CA . PRO A 1 205 ? 9.990 -1.202 -21.304 1.00 94.88 205 PRO A CA 1
ATOM 1627 C C . PRO A 1 205 ? 11.234 -0.389 -21.685 1.00 94.88 205 PRO A C 1
ATOM 1629 O O . PRO A 1 205 ? 11.300 0.811 -21.407 1.00 94.88 205 PRO A O 1
ATOM 1632 N N . ASP A 1 206 ? 12.204 -1.018 -22.341 1.00 93.88 206 ASP A N 1
ATOM 1633 C CA . ASP A 1 206 ? 13.443 -0.367 -22.775 1.00 93.88 206 ASP A CA 1
ATOM 1634 C C . ASP A 1 206 ? 13.330 0.184 -24.206 1.00 93.88 206 ASP A C 1
ATOM 1636 O O . ASP A 1 206 ? 13.881 -0.352 -25.169 1.00 93.88 206 ASP A O 1
ATOM 1640 N N . PHE A 1 207 ? 12.540 1.252 -24.359 1.00 92.62 207 PHE A N 1
ATOM 1641 C CA . PHE A 1 207 ? 12.346 1.910 -25.657 1.00 92.62 207 PHE A CA 1
ATOM 1642 C C . PHE A 1 207 ? 13.631 2.530 -26.214 1.00 92.62 207 PHE A C 1
ATOM 1644 O O . PHE A 1 207 ? 13.776 2.626 -27.433 1.00 92.62 207 PHE A O 1
ATOM 1651 N N . ASP A 1 208 ? 14.533 2.971 -25.337 1.00 90.94 208 ASP A N 1
ATOM 1652 C CA . ASP A 1 208 ? 15.754 3.668 -25.731 1.00 90.94 208 ASP A CA 1
ATOM 1653 C C . ASP A 1 208 ? 16.759 2.685 -26.345 1.00 90.94 208 ASP A C 1
ATOM 1655 O O . ASP A 1 208 ? 17.346 2.983 -27.385 1.00 90.94 208 ASP A O 1
ATOM 1659 N N . GLU A 1 209 ? 16.909 1.488 -25.767 1.00 91.06 209 GLU A N 1
ATOM 1660 C CA . GLU A 1 209 ? 17.760 0.438 -26.336 1.00 91.06 209 GLU A CA 1
ATOM 1661 C C . GLU A 1 209 ? 17.219 -0.088 -27.670 1.00 91.06 209 GLU A C 1
ATOM 1663 O O . GLU A 1 209 ? 17.984 -0.233 -28.626 1.00 91.06 209 GLU A O 1
ATOM 1668 N N . ALA A 1 210 ? 15.903 -0.300 -27.774 1.00 90.12 210 ALA A N 1
ATOM 1669 C CA . ALA A 1 210 ? 15.265 -0.678 -29.035 1.00 90.12 210 ALA A CA 1
ATOM 1670 C C . ALA A 1 210 ? 15.521 0.376 -30.128 1.00 90.12 210 ALA A C 1
ATOM 1672 O O . ALA A 1 210 ? 15.973 0.056 -31.228 1.00 90.12 210 ALA A O 1
ATOM 1673 N N . ALA A 1 211 ? 15.325 1.660 -29.801 1.00 89.62 211 ALA A N 1
ATOM 1674 C CA . ALA A 1 211 ? 15.577 2.761 -30.726 1.00 89.62 211 ALA A CA 1
ATOM 1675 C C . ALA A 1 211 ? 17.056 2.867 -31.136 1.00 89.62 211 ALA A C 1
ATOM 1677 O O . ALA A 1 211 ? 17.346 3.109 -32.308 1.00 89.62 211 ALA A O 1
ATOM 1678 N N . ALA A 1 212 ? 17.988 2.669 -30.199 1.00 91.38 212 ALA A N 1
ATOM 1679 C CA . ALA A 1 212 ? 19.424 2.712 -30.470 1.00 91.38 212 ALA A CA 1
ATOM 1680 C C . ALA A 1 212 ? 19.888 1.580 -31.403 1.00 91.38 212 ALA A C 1
ATOM 1682 O O . ALA A 1 212 ? 20.805 1.785 -32.198 1.00 91.38 212 ALA A O 1
ATOM 1683 N N . ASN A 1 213 ? 19.235 0.417 -31.337 1.00 93.00 213 ASN A N 1
ATOM 1684 C CA . ASN A 1 213 ? 19.539 -0.749 -32.168 1.00 93.00 213 ASN A CA 1
ATOM 1685 C C . ASN A 1 213 ? 18.727 -0.814 -33.472 1.00 93.00 213 ASN A C 1
ATOM 1687 O O . ASN A 1 213 ? 18.891 -1.767 -34.231 1.00 93.00 213 ASN A O 1
ATOM 1691 N N . LEU A 1 214 ? 17.880 0.189 -33.748 1.00 90.44 214 LEU A N 1
ATOM 1692 C CA . LEU A 1 214 ? 16.919 0.175 -34.861 1.00 90.44 214 LEU A CA 1
ATOM 1693 C C . LEU A 1 214 ? 16.036 -1.086 -34.852 1.00 90.44 214 LEU A C 1
ATOM 1695 O O . LEU A 1 214 ? 15.698 -1.619 -35.908 1.00 90.44 214 LEU A O 1
ATOM 1699 N N . ASP A 1 215 ? 15.690 -1.561 -33.655 1.00 88.62 215 ASP A N 1
ATOM 1700 C CA . ASP A 1 215 ? 14.816 -2.710 -33.455 1.00 88.62 215 ASP A CA 1
ATOM 1701 C C . ASP A 1 215 ? 13.382 -2.239 -33.164 1.00 88.62 215 ASP A C 1
ATOM 1703 O O . ASP A 1 215 ? 13.141 -1.269 -32.437 1.00 88.62 215 ASP A O 1
ATOM 1707 N N . ASP A 1 216 ? 12.418 -2.957 -33.731 1.00 84.38 216 ASP A N 1
ATOM 1708 C CA . ASP A 1 216 ? 10.988 -2.772 -33.483 1.00 84.38 216 ASP A CA 1
ATOM 1709 C C . ASP A 1 216 ? 10.497 -3.590 -32.274 1.00 84.38 216 ASP A C 1
ATOM 1711 O O . ASP A 1 216 ? 9.307 -3.579 -31.936 1.00 84.38 216 ASP A O 1
ATOM 1715 N N . ARG A 1 217 ? 11.400 -4.333 -31.626 1.00 87.12 217 ARG A N 1
ATOM 1716 C CA . ARG A 1 217 ? 11.147 -5.114 -30.413 1.00 87.12 217 ARG A CA 1
ATOM 1717 C C . ARG A 1 217 ? 11.620 -4.344 -29.190 1.00 87.12 217 ARG A C 1
ATOM 1719 O O . ARG A 1 217 ? 12.758 -3.895 -29.130 1.00 87.12 217 ARG A O 1
ATOM 1726 N N . VAL A 1 218 ? 10.733 -4.203 -28.207 1.00 91.81 218 VAL A N 1
ATOM 1727 C CA . VAL A 1 218 ? 11.048 -3.549 -26.932 1.00 91.81 218 VAL A CA 1
ATOM 1728 C C . VAL A 1 218 ? 11.037 -4.591 -25.838 1.00 91.81 218 VAL A C 1
ATOM 1730 O O . VAL A 1 218 ? 9.993 -5.164 -25.525 1.00 91.81 218 VAL A O 1
ATOM 1733 N N . ASP A 1 219 ? 12.196 -4.789 -25.228 1.00 93.31 219 ASP A N 1
ATOM 1734 C CA . ASP A 1 219 ? 12.327 -5.703 -24.107 1.00 93.31 219 ASP A CA 1
ATOM 1735 C C . ASP A 1 219 ? 11.791 -5.076 -22.819 1.00 93.31 219 ASP A C 1
ATOM 1737 O O . ASP A 1 219 ? 11.970 -3.887 -22.535 1.00 93.31 219 ASP A O 1
ATOM 1741 N N . VAL A 1 220 ? 11.147 -5.907 -22.001 1.00 95.31 220 VAL A N 1
ATOM 1742 C CA . VAL A 1 220 ? 10.715 -5.541 -20.652 1.00 95.31 220 VAL A CA 1
ATOM 1743 C C . VAL A 1 220 ? 11.794 -5.965 -19.665 1.00 95.31 220 VAL A C 1
ATOM 1745 O O . VAL A 1 220 ? 12.051 -7.153 -19.473 1.00 95.31 220 VAL A O 1
ATOM 1748 N N . LYS A 1 221 ? 12.419 -4.990 -19.005 1.00 96.31 221 LYS A N 1
ATOM 1749 C CA . LYS A 1 221 ? 13.535 -5.212 -18.079 1.00 96.31 221 LYS A CA 1
ATOM 1750 C C . LYS A 1 221 ? 13.126 -4.950 -16.638 1.00 96.31 221 LYS A C 1
ATOM 1752 O O . LYS A 1 221 ? 12.283 -4.099 -16.358 1.00 96.31 221 LYS A O 1
ATOM 1757 N N . PHE A 1 222 ? 13.740 -5.673 -15.702 1.00 97.88 222 PHE A N 1
ATOM 1758 C CA . PHE A 1 222 ? 13.568 -5.412 -14.274 1.00 97.88 222 PHE A CA 1
ATOM 1759 C C . PHE A 1 222 ? 14.384 -4.193 -13.840 1.00 97.88 222 PHE A C 1
ATOM 1761 O O . PHE A 1 222 ? 15.541 -4.022 -14.225 1.00 97.88 222 PHE A O 1
ATOM 1768 N N . LYS A 1 223 ? 13.785 -3.345 -13.003 1.00 97.81 223 LYS A N 1
ATOM 1769 C CA . LYS A 1 223 ? 14.493 -2.245 -12.346 1.00 97.81 223 LYS A CA 1
ATOM 1770 C C . LYS A 1 223 ? 15.466 -2.815 -11.332 1.00 97.81 223 LYS A C 1
ATOM 1772 O O . LYS A 1 223 ? 15.091 -3.647 -10.528 1.00 97.81 223 LYS A O 1
ATOM 1777 N N . THR A 1 224 ? 16.685 -2.299 -11.305 1.00 98.12 224 THR A N 1
ATOM 1778 C CA . THR A 1 224 ? 17.694 -2.753 -10.343 1.00 98.12 224 THR A CA 1
ATOM 1779 C C . THR A 1 224 ? 17.298 -2.425 -8.899 1.00 98.12 224 THR A C 1
ATOM 1781 O O . THR A 1 224 ? 16.634 -1.410 -8.648 1.00 98.12 224 THR A O 1
ATOM 1784 N N . ILE A 1 225 ? 17.775 -3.217 -7.930 1.00 98.25 225 ILE A N 1
ATOM 1785 C CA . ILE A 1 225 ? 17.573 -2.939 -6.497 1.00 98.25 225 ILE A CA 1
ATOM 1786 C C . ILE A 1 225 ? 18.002 -1.507 -6.124 1.00 98.25 225 ILE A C 1
ATOM 1788 O O . ILE A 1 225 ? 17.195 -0.800 -5.524 1.00 98.25 225 ILE A O 1
ATOM 1792 N N . PRO A 1 226 ? 19.178 -0.982 -6.537 1.00 98.25 226 PRO A N 1
ATOM 1793 C CA . PRO A 1 226 ? 19.529 0.416 -6.280 1.00 98.25 226 PRO A CA 1
ATOM 1794 C C . PRO A 1 226 ? 18.542 1.430 -6.877 1.00 98.25 226 PRO A C 1
ATOM 1796 O O . PRO A 1 226 ? 18.300 2.482 -6.281 1.00 98.25 226 PRO A O 1
ATOM 1799 N N . GLY A 1 227 ? 17.971 1.139 -8.052 1.00 97.56 227 GLY A N 1
ATOM 1800 C CA . GLY A 1 227 ? 16.928 1.961 -8.665 1.00 97.56 227 GLY A CA 1
ATOM 1801 C C . GLY A 1 227 ? 15.652 1.993 -7.824 1.00 97.56 227 GLY A C 1
ATOM 1802 O O . GLY A 1 227 ? 15.120 3.072 -7.555 1.00 97.56 227 GLY A O 1
ATOM 1803 N N . LEU A 1 228 ? 15.211 0.830 -7.344 1.00 98.12 228 LEU A N 1
ATOM 1804 C CA . LEU A 1 228 ? 14.053 0.695 -6.458 1.00 98.12 228 LEU A CA 1
ATOM 1805 C C . LEU A 1 228 ? 14.297 1.358 -5.096 1.00 98.12 228 LEU A C 1
ATOM 1807 O O . LEU A 1 228 ? 13.422 2.068 -4.609 1.00 98.12 228 LEU A O 1
ATOM 1811 N N . THR A 1 229 ? 15.500 1.241 -4.528 1.00 98.06 229 THR A N 1
ATOM 1812 C CA . THR A 1 229 ? 15.885 1.930 -3.286 1.00 98.06 229 THR A CA 1
ATOM 1813 C C . THR A 1 229 ? 15.772 3.445 -3.422 1.00 98.06 229 THR A C 1
ATOM 1815 O O . THR A 1 229 ? 15.232 4.096 -2.528 1.00 98.06 229 THR A O 1
ATOM 1818 N N . ARG A 1 230 ? 16.244 4.022 -4.539 1.00 97.62 230 ARG A N 1
ATOM 1819 C CA . ARG A 1 230 ? 16.100 5.463 -4.812 1.00 97.62 230 ARG A CA 1
ATOM 1820 C C . ARG A 1 230 ? 14.642 5.868 -4.999 1.00 97.62 230 ARG A C 1
ATOM 1822 O O . ARG A 1 230 ? 14.247 6.926 -4.524 1.00 97.62 230 ARG A O 1
ATOM 1829 N N . TYR A 1 231 ? 13.857 5.040 -5.684 1.00 96.75 231 TYR A N 1
ATOM 1830 C CA . TYR A 1 231 ? 12.442 5.306 -5.920 1.00 96.75 231 TYR A CA 1
ATOM 1831 C C . TYR A 1 231 ? 11.630 5.291 -4.616 1.00 96.75 231 TYR A C 1
ATOM 1833 O O . TYR A 1 231 ? 10.957 6.273 -4.310 1.00 96.75 231 TYR A O 1
ATOM 1841 N N . LEU A 1 232 ? 11.745 4.226 -3.816 1.00 96.88 232 LEU A N 1
ATOM 1842 C CA . LEU A 1 232 ? 11.066 4.103 -2.521 1.00 96.88 232 LEU A CA 1
ATOM 1843 C C . LEU A 1 232 ? 11.555 5.152 -1.516 1.00 96.88 232 LEU A C 1
ATOM 1845 O O . LEU A 1 232 ? 10.780 5.620 -0.694 1.00 96.88 232 LEU A O 1
ATOM 1849 N N . GLY A 1 233 ? 12.822 5.562 -1.613 1.00 95.44 233 GLY A N 1
ATOM 1850 C CA . GLY A 1 233 ? 13.413 6.620 -0.796 1.00 95.44 233 GLY A CA 1
ATOM 1851 C C . GLY A 1 233 ? 13.168 8.039 -1.293 1.00 95.44 233 GLY A C 1
ATOM 1852 O O . GLY A 1 233 ? 13.646 8.981 -0.658 1.00 95.44 233 GLY A O 1
ATOM 1853 N N . LYS A 1 234 ? 12.456 8.223 -2.413 1.00 94.56 234 LYS A N 1
ATOM 1854 C CA . LYS A 1 234 ? 12.203 9.548 -2.978 1.00 94.56 234 LYS A CA 1
ATOM 1855 C C . LYS A 1 234 ? 11.387 10.365 -1.985 1.00 94.56 234 LYS A C 1
ATOM 1857 O O . LYS A 1 234 ? 10.276 9.988 -1.614 1.00 94.56 234 LYS A O 1
ATOM 1862 N N . LYS A 1 235 ? 11.928 11.508 -1.581 1.00 91.00 235 LYS A N 1
ATOM 1863 C CA . LYS A 1 235 ? 11.216 12.484 -0.762 1.00 91.00 235 LYS A CA 1
ATOM 1864 C C . LYS A 1 235 ? 10.679 13.597 -1.645 1.00 91.00 235 LYS A C 1
ATOM 1866 O O . LYS A 1 235 ? 11.311 13.977 -2.629 1.00 91.00 235 LYS A O 1
ATOM 1871 N N . GLU A 1 236 ? 9.509 14.098 -1.290 1.00 86.50 236 GLU A N 1
ATOM 1872 C CA . GLU A 1 236 ? 8.888 15.240 -1.949 1.00 86.50 236 GLU A CA 1
ATOM 1873 C C . GLU A 1 236 ? 8.543 16.294 -0.906 1.00 86.50 236 GLU A C 1
ATOM 1875 O O . GLU A 1 236 ? 8.257 15.987 0.256 1.00 86.50 236 GLU A O 1
ATOM 1880 N N . ASN A 1 237 ? 8.606 17.548 -1.334 1.00 84.56 237 ASN A N 1
ATOM 1881 C CA . ASN A 1 237 ? 8.203 18.662 -0.501 1.00 84.56 237 ASN A CA 1
ATOM 1882 C C . ASN A 1 237 ? 6.685 18.813 -0.550 1.00 84.56 237 ASN A C 1
ATOM 1884 O O . ASN A 1 237 ? 6.048 18.558 -1.571 1.00 84.56 237 ASN A O 1
ATOM 1888 N N . ASP A 1 238 ? 6.111 19.250 0.559 1.00 78.75 238 ASP A N 1
ATOM 1889 C CA . ASP A 1 238 ? 4.711 19.621 0.627 1.00 78.75 238 ASP A CA 1
ATOM 1890 C C . ASP A 1 238 ? 4.442 20.973 -0.061 1.00 78.75 238 ASP A C 1
ATOM 1892 O O . ASP A 1 238 ? 5.373 21.673 -0.461 1.00 78.75 238 ASP A O 1
ATOM 1896 N N . LEU A 1 239 ? 3.170 21.376 -0.160 1.00 75.06 239 LEU A N 1
ATOM 1897 C CA . LEU A 1 239 ? 2.737 22.652 -0.757 1.00 75.06 239 LEU A CA 1
ATOM 1898 C C . LEU A 1 239 ? 3.420 23.883 -0.135 1.00 75.06 239 LEU A C 1
ATOM 1900 O O . LEU A 1 239 ? 3.550 24.919 -0.780 1.00 75.06 239 LEU A O 1
ATOM 1904 N N . PHE A 1 240 ? 3.893 23.756 1.106 1.00 78.12 240 PHE A N 1
ATOM 1905 C CA . PHE A 1 240 ? 4.654 24.782 1.822 1.00 78.12 240 PHE A CA 1
ATOM 1906 C C . PHE A 1 240 ? 6.177 24.599 1.730 1.00 78.12 240 PHE A C 1
ATOM 1908 O O . PHE A 1 240 ? 6.906 25.104 2.581 1.00 78.12 240 PHE A O 1
ATOM 1915 N N . PHE A 1 241 ? 6.663 23.845 0.741 1.00 75.50 241 PHE A N 1
ATOM 1916 C CA . PHE A 1 241 ? 8.078 23.528 0.513 1.00 75.50 241 PHE A CA 1
ATOM 1917 C C . PHE A 1 241 ? 8.786 22.850 1.699 1.00 75.50 241 PHE A C 1
ATOM 1919 O O . PHE A 1 241 ? 10.010 22.890 1.807 1.00 75.50 241 PHE A O 1
ATOM 1926 N N . ARG A 1 242 ? 8.026 22.210 2.594 1.00 77.56 242 ARG A N 1
ATOM 1927 C CA . ARG A 1 242 ? 8.566 21.434 3.717 1.00 77.56 242 ARG A CA 1
ATOM 1928 C C . ARG A 1 242 ? 8.769 19.995 3.287 1.00 77.56 242 ARG A C 1
ATOM 1930 O O . ARG A 1 242 ? 7.868 19.412 2.694 1.00 77.56 242 ARG A O 1
ATOM 1937 N N . GLU A 1 243 ? 9.913 19.418 3.618 1.00 75.50 243 GLU A N 1
ATOM 1938 C CA . GLU A 1 243 ? 10.176 18.004 3.362 1.00 75.50 243 GLU A CA 1
ATOM 1939 C C . GLU A 1 243 ? 9.134 17.143 4.093 1.00 75.50 243 GLU A C 1
ATOM 1941 O O . GLU A 1 243 ? 8.943 17.275 5.307 1.00 75.50 243 GLU A O 1
ATOM 1946 N N . ARG A 1 244 ? 8.419 16.288 3.353 1.00 83.75 244 ARG A N 1
ATOM 1947 C CA . ARG A 1 244 ? 7.445 15.372 3.955 1.00 83.75 244 ARG A CA 1
ATOM 1948 C C . ARG A 1 244 ? 8.163 14.306 4.779 1.00 83.75 244 ARG A C 1
ATOM 1950 O O . ARG A 1 244 ? 9.232 13.825 4.405 1.00 83.75 244 ARG A O 1
ATOM 1957 N N . LYS A 1 245 ? 7.538 13.900 5.888 1.00 85.56 245 LYS A N 1
ATOM 1958 C CA . LYS A 1 245 ? 8.026 12.792 6.727 1.00 85.56 245 LYS A CA 1
ATOM 1959 C C . LYS A 1 245 ? 7.964 11.453 5.990 1.00 85.56 245 LYS A C 1
ATOM 1961 O O . LYS A 1 245 ? 8.857 10.625 6.145 1.00 85.56 245 LYS A O 1
ATOM 1966 N N . THR A 1 246 ? 6.939 11.287 5.159 1.00 91.19 246 THR A N 1
ATOM 1967 C CA . THR A 1 246 ? 6.712 10.096 4.339 1.00 91.19 246 THR A CA 1
ATOM 1968 C C . THR A 1 246 ? 7.286 10.257 2.947 1.00 91.19 246 THR A C 1
ATOM 1970 O O . THR A 1 246 ? 7.212 11.316 2.323 1.00 91.19 246 THR A O 1
ATOM 1973 N N . THR A 1 247 ? 7.848 9.162 2.456 1.00 94.56 247 THR A N 1
ATOM 1974 C CA . THR A 1 247 ? 8.357 9.045 1.089 1.00 94.56 247 THR A CA 1
ATOM 1975 C C . THR A 1 247 ? 7.231 9.182 0.064 1.00 94.56 247 THR A C 1
ATOM 1977 O O . THR A 1 247 ? 6.095 8.770 0.297 1.00 94.56 247 THR A O 1
ATOM 1980 N N . ALA A 1 248 ? 7.532 9.763 -1.093 1.00 93.50 248 ALA A N 1
ATOM 1981 C CA . ALA A 1 248 ? 6.532 10.125 -2.092 1.00 93.50 248 ALA A CA 1
ATOM 1982 C C . ALA A 1 248 ? 5.636 8.953 -2.551 1.00 93.50 248 ALA A C 1
ATOM 1984 O O . ALA A 1 248 ? 4.418 9.151 -2.602 1.00 93.50 248 ALA A O 1
ATOM 1985 N N . PRO A 1 249 ? 6.162 7.734 -2.818 1.00 94.81 249 PRO A N 1
ATOM 1986 C CA . PRO A 1 249 ? 5.316 6.609 -3.227 1.00 94.81 249 PRO A CA 1
ATOM 1987 C C . PRO A 1 249 ? 4.281 6.222 -2.162 1.00 94.81 249 PRO A C 1
ATOM 1989 O O . PRO A 1 249 ? 3.115 6.001 -2.482 1.00 94.81 249 PRO A O 1
ATOM 1992 N N . TYR A 1 250 ? 4.680 6.208 -0.888 1.00 96.81 250 TYR A N 1
ATOM 1993 C CA . TYR A 1 250 ? 3.784 5.888 0.224 1.00 96.81 250 TYR A CA 1
ATOM 1994 C C . TYR A 1 250 ? 2.789 7.011 0.494 1.00 96.81 250 TYR A C 1
ATOM 1996 O O . TYR A 1 250 ? 1.615 6.739 0.724 1.00 96.81 250 TYR A O 1
ATOM 2004 N N . TYR A 1 251 ? 3.237 8.269 0.424 1.00 94.75 251 TYR A N 1
ATOM 2005 C CA . TYR A 1 251 ? 2.383 9.420 0.697 1.00 94.75 251 TYR A CA 1
ATOM 2006 C C . TYR A 1 251 ? 1.152 9.424 -0.205 1.00 94.75 251 TYR A C 1
ATOM 2008 O O . TYR A 1 251 ? 0.060 9.645 0.298 1.00 94.75 251 TYR A O 1
ATOM 2016 N N . ARG A 1 252 ? 1.313 9.135 -1.504 1.00 92.19 252 ARG A N 1
ATOM 2017 C CA . ARG A 1 252 ? 0.191 9.078 -2.452 1.00 92.19 252 ARG A CA 1
ATOM 2018 C C . ARG A 1 252 ? -0.857 8.045 -2.028 1.00 92.19 252 ARG A C 1
ATOM 2020 O O . ARG A 1 252 ? -2.033 8.366 -1.920 1.00 92.19 252 ARG A O 1
ATOM 2027 N N . ILE A 1 253 ? -0.420 6.827 -1.717 1.00 94.81 253 ILE A N 1
ATOM 2028 C CA . ILE A 1 253 ? -1.319 5.758 -1.264 1.00 94.81 253 ILE A CA 1
ATOM 2029 C C . ILE A 1 253 ? -1.989 6.135 0.066 1.00 94.81 253 ILE A C 1
ATOM 2031 O O . ILE A 1 253 ? -3.194 5.961 0.235 1.00 94.81 253 ILE A O 1
ATOM 2035 N N . PHE A 1 254 ? -1.236 6.705 1.008 1.00 96.00 254 PHE A N 1
ATOM 2036 C CA . PHE A 1 254 ? -1.767 7.107 2.311 1.00 96.00 254 PHE A CA 1
ATOM 2037 C C . PHE A 1 254 ? -2.740 8.277 2.206 1.00 96.00 254 PHE A C 1
ATOM 2039 O O . PHE A 1 254 ? -3.757 8.277 2.896 1.00 96.00 254 PHE A O 1
ATOM 2046 N N . SER A 1 255 ? -2.464 9.259 1.345 1.00 93.25 255 SER A N 1
ATOM 2047 C CA . SER A 1 255 ? -3.349 10.400 1.118 1.00 93.25 255 SER A CA 1
ATOM 2048 C C . SER A 1 255 ? -4.664 9.962 0.498 1.00 93.25 255 SER A C 1
ATOM 2050 O O . SER A 1 255 ? -5.710 10.475 0.891 1.00 93.25 255 SER A O 1
ATOM 2052 N N . ASP A 1 256 ? -4.618 8.986 -0.409 1.00 92.31 256 ASP A N 1
ATOM 2053 C CA . ASP A 1 256 ? -5.808 8.430 -1.043 1.00 92.31 256 ASP A CA 1
ATOM 2054 C C . ASP A 1 256 ? -6.655 7.669 -0.009 1.00 92.31 256 ASP A C 1
ATOM 2056 O O . ASP A 1 256 ? -7.843 7.953 0.145 1.00 92.31 256 ASP A O 1
ATOM 2060 N N . MET A 1 257 ? -6.041 6.777 0.782 1.00 94.06 257 MET A N 1
ATOM 2061 C CA . MET A 1 257 ? -6.737 6.048 1.855 1.00 94.06 257 MET A CA 1
ATOM 2062 C C . MET A 1 257 ? -7.324 6.992 2.914 1.00 94.06 257 MET A C 1
ATOM 2064 O O . MET A 1 257 ? -8.505 6.893 3.248 1.00 94.06 257 MET A O 1
ATOM 2068 N N . ALA A 1 258 ? -6.534 7.944 3.419 1.00 93.94 258 ALA A N 1
ATOM 2069 C CA . ALA A 1 258 ? -7.008 8.936 4.381 1.00 93.94 258 ALA A CA 1
ATOM 2070 C C . ALA A 1 258 ? -8.126 9.803 3.778 1.00 93.94 258 ALA A C 1
ATOM 2072 O O . ALA A 1 258 ? -9.094 10.121 4.463 1.00 93.94 258 ALA A O 1
ATOM 2073 N N . GLY A 1 259 ? -8.028 10.148 2.491 1.00 91.19 259 GLY A N 1
ATOM 2074 C CA . GLY A 1 259 ? -9.055 10.875 1.750 1.00 91.19 259 GLY A CA 1
ATOM 2075 C C . GLY A 1 259 ? -10.399 10.150 1.721 1.00 91.19 259 GLY A C 1
ATOM 2076 O O . GLY A 1 259 ? -11.420 10.769 2.006 1.00 91.19 259 GLY A O 1
ATOM 2077 N N . LEU A 1 260 ? -10.398 8.842 1.456 1.00 90.31 260 LEU A N 1
ATOM 2078 C CA . LEU A 1 260 ? -11.612 8.014 1.449 1.00 90.31 260 LEU A CA 1
ATOM 2079 C C . LEU A 1 260 ? -12.232 7.855 2.845 1.00 90.31 260 LEU A C 1
ATOM 2081 O O . LEU A 1 260 ? -13.448 7.736 2.978 1.00 90.31 260 LEU A O 1
ATOM 2085 N N . LEU A 1 261 ? -11.410 7.879 3.895 1.00 91.12 261 LEU A N 1
ATOM 2086 C CA . LEU A 1 261 ? -11.876 7.763 5.277 1.00 91.12 261 LEU A CA 1
ATOM 2087 C C . LEU A 1 261 ? -12.360 9.097 5.874 1.00 91.12 261 LEU A C 1
ATOM 2089 O O . LEU A 1 261 ? -12.997 9.080 6.926 1.00 91.12 261 LEU A O 1
ATOM 2093 N N . LYS A 1 262 ? -12.115 10.245 5.223 1.00 87.62 262 LYS A N 1
ATOM 2094 C CA . LYS A 1 262 ? -12.503 11.570 5.743 1.00 87.62 262 LYS A CA 1
ATOM 2095 C C . LYS A 1 262 ? -14.017 11.713 5.922 1.00 87.62 262 LYS A C 1
ATOM 2097 O O . LYS A 1 262 ? -14.769 11.317 5.024 1.00 87.62 262 LYS A O 1
ATOM 2102 N N . PRO A 1 263 ? -14.481 12.344 7.016 1.00 80.88 263 PRO A N 1
ATOM 2103 C CA . PRO A 1 263 ? -15.895 12.645 7.204 1.00 80.88 263 PRO A CA 1
ATOM 2104 C C . PRO A 1 263 ? -16.381 13.635 6.130 1.00 80.88 263 PRO A C 1
ATOM 2106 O O . PRO A 1 263 ? -15.578 14.402 5.585 1.00 80.88 263 PRO A O 1
ATOM 2109 N N . PRO A 1 264 ? -17.684 13.644 5.795 1.00 72.25 264 PRO A N 1
ATOM 2110 C CA . PRO A 1 264 ? -18.205 14.583 4.815 1.00 72.25 264 PRO A CA 1
ATOM 2111 C C . PRO A 1 264 ? -18.107 16.008 5.370 1.00 72.25 264 PRO A C 1
ATOM 2113 O O . PRO A 1 264 ? -18.362 16.252 6.553 1.00 72.25 264 PRO A O 1
ATOM 2116 N N . ILE A 1 265 ? -17.763 16.969 4.511 1.00 64.81 265 ILE A N 1
ATOM 2117 C CA . ILE A 1 265 ? -17.742 18.379 4.903 1.00 64.81 265 ILE A CA 1
ATOM 2118 C C . ILE A 1 265 ? -19.193 18.825 5.109 1.00 64.81 265 ILE A C 1
ATOM 2120 O O . ILE A 1 265 ? -19.924 19.080 4.151 1.00 64.81 265 ILE A O 1
ATOM 2124 N N . ARG A 1 266 ? -19.620 18.933 6.370 1.00 59.91 266 ARG A N 1
ATOM 2125 C CA . ARG A 1 266 ? -20.936 19.473 6.737 1.00 59.91 266 ARG A CA 1
ATOM 2126 C C . ARG A 1 266 ? -20.913 21.000 6.599 1.00 59.91 266 ARG A C 1
ATOM 2128 O O . ARG A 1 266 ? -20.749 21.718 7.578 1.00 59.91 266 ARG A O 1
ATOM 2135 N N . LEU A 1 267 ? -21.020 21.489 5.362 1.00 50.88 267 LEU A N 1
ATOM 2136 C CA . LEU A 1 267 ? -21.013 22.924 5.024 1.00 50.88 267 LEU A CA 1
ATOM 2137 C C . LEU A 1 267 ? -22.269 23.672 5.499 1.00 50.88 267 LEU A C 1
ATOM 2139 O O . LEU A 1 267 ? -22.232 24.891 5.645 1.00 50.88 267 LEU A O 1
ATOM 2143 N N . PHE A 1 268 ? -23.352 22.955 5.793 1.00 48.34 268 PHE A N 1
ATOM 2144 C CA . PHE A 1 268 ? -24.563 23.507 6.389 1.00 48.34 268 PHE A CA 1
ATOM 2145 C C . PHE A 1 268 ? -24.909 22.669 7.615 1.00 48.34 268 PHE A C 1
ATOM 2147 O O . PHE A 1 268 ? -25.042 21.450 7.521 1.00 48.34 268 PHE A O 1
ATOM 2154 N N . GLY A 1 269 ? -24.952 23.317 8.779 1.00 41.06 269 GLY A N 1
ATOM 2155 C CA . GLY A 1 269 ? -25.199 22.655 10.051 1.00 41.06 269 GLY A CA 1
ATOM 2156 C C . GLY A 1 269 ? -26.570 21.997 10.059 1.00 41.06 269 GLY A C 1
ATOM 2157 O O . GLY A 1 269 ? -27.581 22.682 10.179 1.00 41.06 269 GLY A O 1
ATOM 2158 N N . GLU A 1 270 ? -26.607 20.672 9.971 1.00 43.62 270 GLU A N 1
ATOM 2159 C CA . GLU A 1 270 ? -27.759 19.944 10.477 1.00 43.62 270 GLU A CA 1
ATOM 2160 C C . GLU A 1 270 ? -27.745 20.072 11.996 1.00 43.62 270 GLU A C 1
ATOM 2162 O O . GLU A 1 270 ? -26.841 19.589 12.689 1.00 43.62 270 GLU A O 1
ATOM 2167 N N . GLU A 1 271 ? -28.741 20.798 12.501 1.00 39.06 271 GLU A N 1
ATOM 2168 C CA . GLU A 1 271 ? -29.093 20.826 13.907 1.00 39.06 271 GLU A CA 1
ATOM 2169 C C . GLU A 1 271 ? -29.099 19.399 14.451 1.00 39.06 271 GLU A C 1
ATOM 2171 O O . GLU A 1 271 ? -29.737 18.497 13.901 1.00 39.06 271 GLU A O 1
ATOM 2176 N N . LYS A 1 272 ? -28.424 19.207 15.587 1.00 42.34 272 LYS A N 1
ATOM 2177 C CA . LYS A 1 272 ? -28.680 18.067 16.460 1.00 42.34 272 LYS A CA 1
ATOM 2178 C C . LYS A 1 272 ? -30.175 18.059 16.781 1.00 42.34 272 LYS A C 1
ATOM 2180 O O . LYS A 1 272 ? -30.604 18.709 17.732 1.00 42.34 272 LYS A O 1
ATOM 2185 N N . LYS A 1 273 ? -30.968 17.281 16.044 1.00 36.12 273 LYS A N 1
ATOM 2186 C CA . LYS A 1 273 ? -32.248 16.798 16.553 1.00 36.12 273 LYS A CA 1
ATOM 2187 C C . LYS A 1 273 ? -31.927 15.831 17.683 1.00 36.12 273 LYS A C 1
ATOM 2189 O O . LYS A 1 273 ? -31.741 14.636 17.479 1.00 36.12 273 LYS A O 1
ATOM 2194 N N . GLY A 1 274 ? -31.819 16.393 18.885 1.00 43.34 274 GLY A N 1
ATOM 2195 C CA . GLY A 1 274 ? -31.949 15.659 20.130 1.00 43.34 274 GLY A CA 1
ATOM 2196 C C . GLY A 1 274 ? -33.328 15.014 20.159 1.00 43.34 274 GLY A C 1
ATOM 2197 O O . GLY A 1 274 ? -34.309 15.641 20.540 1.00 43.34 274 GLY A O 1
ATOM 2198 N N . GLY A 1 275 ? -33.400 13.773 19.694 1.00 31.11 275 GLY A N 1
ATOM 2199 C CA . GLY A 1 275 ? -34.513 12.876 19.936 1.00 31.11 275 GLY A CA 1
ATOM 2200 C C . GLY A 1 275 ? -34.049 11.844 20.945 1.00 31.11 275 GLY A C 1
ATOM 2201 O O . GLY A 1 275 ? -33.211 11.007 20.626 1.00 31.11 275 GLY A O 1
ATOM 2202 N N . THR A 1 276 ? -34.566 11.931 22.165 1.00 42.47 276 THR A N 1
ATOM 2203 C CA . THR A 1 276 ? -34.476 10.891 23.187 1.00 42.47 276 THR A CA 1
ATOM 2204 C C . THR A 1 276 ? -34.880 9.553 22.564 1.00 42.47 276 THR A C 1
ATOM 2206 O O . THR A 1 276 ? -36.063 9.317 22.328 1.00 42.47 276 THR A O 1
ATOM 2209 N N . GLN A 1 277 ? -33.914 8.686 22.251 1.00 39.81 277 GLN A N 1
ATOM 2210 C CA . GLN A 1 277 ? -34.219 7.304 21.897 1.00 39.81 277 GLN A CA 1
ATOM 2211 C C . GLN A 1 277 ? -34.596 6.561 23.186 1.00 39.81 277 GLN A C 1
ATOM 2213 O O . GLN A 1 277 ? -33.814 6.575 24.142 1.00 39.81 277 GLN A O 1
ATOM 2218 N N . PRO A 1 278 ? -35.784 5.934 23.259 1.00 42.88 278 PRO A N 1
ATOM 2219 C CA . PRO A 1 278 ? -36.093 5.023 24.346 1.00 42.88 278 PRO A CA 1
ATOM 2220 C C . PRO A 1 278 ? -35.146 3.820 24.285 1.00 42.88 278 PRO A C 1
ATOM 2222 O O . PRO A 1 278 ? -34.759 3.372 23.206 1.00 42.88 278 PRO A O 1
ATOM 2225 N N . ALA A 1 279 ? -34.760 3.337 25.466 1.00 39.47 279 ALA A N 1
ATOM 2226 C CA . ALA A 1 279 ? -33.810 2.248 25.655 1.00 39.47 279 ALA A CA 1
ATOM 2227 C C . ALA A 1 279 ? -34.109 1.040 24.740 1.00 39.47 279 ALA A C 1
ATOM 2229 O O . ALA A 1 279 ? -35.280 0.675 24.580 1.00 39.47 279 ALA A O 1
ATOM 2230 N N . PRO A 1 280 ? -33.079 0.390 24.165 1.00 42.28 280 PRO A N 1
ATOM 2231 C CA . PRO A 1 280 ? -33.275 -0.778 23.323 1.00 42.28 280 PRO A CA 1
ATOM 2232 C C . PRO A 1 280 ? -33.905 -1.904 24.144 1.00 42.28 280 PRO A C 1
ATOM 2234 O O . PRO A 1 280 ? -33.372 -2.350 25.162 1.00 42.28 280 PRO A O 1
ATOM 2237 N N . THR A 1 281 ? -35.065 -2.367 23.688 1.00 42.19 281 THR A N 1
ATOM 2238 C CA . THR A 1 281 ? -35.641 -3.631 24.137 1.00 42.19 281 THR A CA 1
ATOM 2239 C C . THR A 1 281 ? -34.687 -4.763 23.739 1.00 42.19 281 THR A C 1
ATOM 2241 O O . THR A 1 281 ? -34.160 -4.744 22.624 1.00 42.19 281 THR A O 1
ATOM 2244 N N . PRO A 1 282 ? -34.432 -5.755 24.613 1.00 45.06 282 PRO A N 1
ATOM 2245 C CA . PRO A 1 282 ? -33.565 -6.872 24.269 1.00 45.06 282 PRO A CA 1
ATOM 2246 C C . PRO A 1 282 ? -34.149 -7.636 23.076 1.00 45.06 282 PRO A C 1
ATOM 2248 O O . PRO A 1 282 ? -35.227 -8.227 23.170 1.00 45.06 282 PRO A O 1
ATOM 2251 N N . TYR A 1 283 ? -33.429 -7.630 21.956 1.00 47.31 283 TYR A N 1
ATOM 2252 C CA . TYR A 1 283 ? -33.735 -8.458 20.798 1.00 47.31 283 TYR A CA 1
ATOM 2253 C C . TYR A 1 283 ? -33.601 -9.934 21.196 1.00 47.31 283 TYR A C 1
ATOM 2255 O O . TYR A 1 283 ? -32.498 -10.435 21.415 1.00 47.31 283 TYR A O 1
ATOM 2263 N N . LYS A 1 284 ? -34.733 -10.636 21.321 1.00 41.81 284 LYS A N 1
ATOM 2264 C CA . LYS A 1 284 ? -34.761 -12.101 21.340 1.00 41.81 284 LYS A CA 1
ATOM 2265 C C . LYS A 1 284 ? -34.725 -12.573 19.884 1.00 41.81 284 LYS A C 1
ATOM 2267 O O . LYS A 1 284 ? -35.671 -12.266 19.158 1.00 41.81 284 LYS A O 1
ATOM 2272 N N . PRO A 1 285 ? -33.687 -13.300 19.439 1.00 49.00 285 PRO A N 1
ATOM 2273 C CA . PRO A 1 285 ? -33.712 -13.901 18.114 1.00 49.00 285 PRO A CA 1
ATOM 2274 C C . PRO A 1 285 ? -34.910 -14.862 18.010 1.00 49.00 285 PRO A C 1
ATOM 2276 O O . PRO A 1 285 ? -35.231 -15.543 18.992 1.00 49.00 285 PRO A O 1
ATOM 2279 N N . PRO A 1 286 ? -35.597 -14.921 16.857 1.00 47.91 286 PRO A N 1
ATOM 2280 C CA . PRO A 1 286 ? -36.673 -15.877 16.655 1.00 47.91 286 PRO A CA 1
ATOM 2281 C C . PRO A 1 286 ? -36.131 -17.303 16.797 1.00 47.91 286 PRO A C 1
ATOM 2283 O O . PRO A 1 286 ? -35.123 -17.668 16.194 1.00 47.91 286 PRO A O 1
ATOM 2286 N N . TYR A 1 287 ? -36.813 -18.093 17.625 1.00 48.03 287 TYR A N 1
ATOM 2287 C CA . TYR A 1 287 ? -36.550 -19.510 17.836 1.00 48.03 287 TYR A CA 1
ATOM 2288 C C . TYR A 1 287 ? -36.657 -20.251 16.496 1.00 48.03 287 TYR A C 1
ATOM 2290 O O . TYR A 1 287 ? -37.754 -20.435 15.972 1.00 48.03 287 TYR A O 1
ATOM 2298 N N . GLN A 1 288 ? -35.518 -20.658 15.934 1.00 51.81 288 GLN A N 1
ATOM 2299 C CA . GLN A 1 288 ? -35.475 -21.684 14.897 1.00 51.81 288 GLN A CA 1
ATOM 2300 C C . GLN A 1 288 ? -35.570 -23.047 15.595 1.00 51.81 288 GLN A C 1
ATOM 2302 O O . GLN A 1 288 ? -34.705 -23.359 16.417 1.00 51.81 288 GLN A O 1
ATOM 2307 N N . PRO A 1 289 ? -36.600 -23.864 15.314 1.00 51.78 289 PRO A N 1
ATOM 2308 C CA . PRO A 1 289 ? -36.634 -25.237 15.791 1.00 51.78 289 PRO A CA 1
ATOM 2309 C C . PRO A 1 289 ? -35.416 -25.991 15.255 1.00 51.78 289 PRO A C 1
ATOM 2311 O O . PRO A 1 289 ? -35.092 -25.891 14.069 1.00 51.78 289 PRO A O 1
ATOM 2314 N N . ALA A 1 290 ? -34.747 -26.740 16.130 1.00 50.59 290 ALA A N 1
ATOM 2315 C CA . ALA A 1 290 ? -33.645 -27.609 15.745 1.00 50.59 290 ALA A CA 1
ATOM 2316 C C . ALA A 1 290 ? -34.090 -28.574 14.623 1.00 50.59 290 ALA A C 1
ATOM 2318 O O . ALA A 1 290 ? -35.189 -29.133 14.712 1.00 50.59 290 ALA A O 1
ATOM 2319 N N . PRO A 1 291 ? -33.265 -28.804 13.583 1.00 53.25 291 PRO A N 1
ATOM 2320 C CA . PRO A 1 291 ? -33.539 -29.840 12.597 1.00 53.25 291 PRO A CA 1
ATOM 2321 C C . PRO A 1 291 ? -33.655 -31.201 13.288 1.00 53.25 291 PRO A C 1
ATOM 2323 O O . PRO A 1 291 ? -32.826 -31.553 14.129 1.00 53.25 291 PRO A O 1
ATOM 2326 N N . ALA A 1 292 ? -34.688 -31.963 12.930 1.00 55.78 292 ALA A N 1
ATOM 2327 C CA . ALA A 1 292 ? -34.857 -33.332 13.399 1.00 55.78 292 ALA A CA 1
ATOM 2328 C C . ALA A 1 292 ? -33.621 -34.187 13.035 1.00 55.78 292 ALA A C 1
ATOM 2330 O O . ALA A 1 292 ? -33.042 -33.978 11.963 1.00 55.78 292 ALA A O 1
ATOM 2331 N N . PRO A 1 293 ? -33.225 -35.161 13.878 1.00 53.03 293 PRO A N 1
ATOM 2332 C CA . PRO A 1 293 ? -32.104 -36.047 13.583 1.00 53.03 293 PRO A CA 1
ATOM 2333 C C . PRO A 1 293 ? -32.349 -36.792 12.267 1.00 53.03 293 PRO A C 1
ATOM 2335 O O . PRO A 1 293 ? -33.279 -37.592 12.159 1.00 53.03 293 PRO A O 1
ATOM 2338 N N . GLN A 1 294 ? -31.522 -36.524 11.257 1.00 54.69 294 GLN A N 1
ATOM 2339 C CA . GLN A 1 294 ? -31.498 -37.338 10.048 1.00 54.69 294 GLN A CA 1
ATOM 2340 C C . GLN A 1 294 ? -30.913 -38.709 10.395 1.00 54.69 294 GLN A C 1
ATOM 2342 O O . GLN A 1 294 ? -29.876 -38.812 11.052 1.00 54.69 294 GLN A O 1
ATOM 2347 N N . ALA A 1 295 ? -31.616 -39.760 9.974 1.00 52.81 295 ALA A N 1
ATOM 2348 C CA . ALA A 1 295 ? -31.178 -41.137 10.121 1.00 52.81 295 ALA A CA 1
ATOM 2349 C C . ALA A 1 295 ? -29.812 -41.342 9.448 1.00 52.81 295 ALA A C 1
ATOM 2351 O O . ALA A 1 295 ? -29.561 -40.836 8.353 1.00 52.81 295 ALA A O 1
ATOM 2352 N N . ALA A 1 296 ? -28.942 -42.092 10.124 1.00 52.62 296 ALA A N 1
ATOM 2353 C CA . ALA A 1 296 ? -27.614 -42.430 9.635 1.00 52.62 296 ALA A CA 1
ATOM 2354 C C . ALA A 1 296 ? -27.686 -43.121 8.256 1.00 52.62 296 ALA A C 1
ATOM 2356 O O . ALA A 1 296 ? -28.520 -44.014 8.070 1.00 52.62 296 ALA A O 1
ATOM 2357 N N . PRO A 1 297 ? -26.807 -42.767 7.300 1.00 58.72 297 PRO A N 1
ATOM 2358 C CA . PRO A 1 297 ? -26.663 -43.521 6.062 1.00 58.72 297 PRO A CA 1
ATOM 2359 C C . PRO A 1 297 ? -26.194 -44.955 6.360 1.00 58.72 297 PRO A C 1
ATOM 2361 O O . PRO A 1 297 ? -25.369 -45.149 7.259 1.00 58.72 297 PRO A O 1
ATOM 2364 N N . PRO A 1 298 ? -26.668 -45.968 5.615 1.00 49.84 298 PRO A N 1
ATOM 2365 C CA . PRO A 1 298 ? -26.172 -47.327 5.766 1.00 49.84 298 PRO A CA 1
ATOM 2366 C C . PRO A 1 298 ? -24.684 -47.409 5.397 1.00 49.84 298 PRO A C 1
ATOM 2368 O O . PRO A 1 298 ? -24.231 -46.810 4.421 1.00 49.84 298 PRO A O 1
ATOM 2371 N N . LEU A 1 299 ? -23.945 -48.178 6.200 1.00 49.59 299 LEU A N 1
ATOM 2372 C CA . LEU A 1 299 ? -22.534 -48.520 6.024 1.00 49.59 299 LEU A CA 1
ATOM 2373 C C . LEU A 1 299 ? -22.252 -48.985 4.586 1.00 49.59 299 LEU A C 1
ATOM 2375 O O . LEU A 1 299 ? -22.724 -50.042 4.163 1.00 49.59 299 LEU A O 1
ATOM 2379 N N . GLN A 1 300 ? -21.455 -48.209 3.850 1.00 49.97 300 GLN A N 1
ATOM 2380 C CA . GLN A 1 300 ? -20.844 -48.669 2.606 1.00 49.97 300 GLN A CA 1
ATOM 2381 C C . GLN A 1 300 ? -19.779 -49.723 2.919 1.00 49.97 300 GLN A C 1
ATOM 2383 O O . GLN A 1 300 ? -18.940 -49.551 3.804 1.00 49.97 300 GLN A O 1
ATOM 2388 N N . ALA A 1 301 ? -19.856 -50.830 2.183 1.00 53.53 301 ALA A N 1
ATOM 2389 C CA . ALA A 1 301 ? -18.930 -51.945 2.252 1.00 53.53 301 ALA A CA 1
ATOM 2390 C C . ALA A 1 301 ? -17.490 -51.520 1.914 1.00 53.53 301 ALA A C 1
ATOM 2392 O O . ALA A 1 301 ? -17.256 -50.620 1.107 1.00 53.53 301 ALA A O 1
ATOM 2393 N N . ALA A 1 302 ? -16.538 -52.208 2.546 1.00 50.06 302 ALA A N 1
ATOM 2394 C CA . ALA A 1 302 ? -15.105 -51.977 2.431 1.00 50.06 302 ALA A CA 1
ATOM 2395 C C . ALA A 1 302 ? -14.605 -52.006 0.969 1.00 50.06 302 ALA A C 1
ATOM 2397 O O . ALA A 1 302 ? -14.979 -52.914 0.219 1.00 50.06 302 ALA A O 1
ATOM 2398 N N . PRO A 1 303 ? -13.723 -51.075 0.561 1.00 53.91 303 PRO A N 1
ATOM 2399 C CA . PRO A 1 303 ? -13.062 -51.156 -0.731 1.00 53.91 303 PRO A CA 1
ATOM 2400 C C . PRO A 1 303 ? -11.999 -52.266 -0.749 1.00 53.91 303 PRO A C 1
ATOM 2402 O O . PRO A 1 303 ? -11.241 -52.455 0.203 1.00 53.91 303 PRO A O 1
ATOM 2405 N N . ALA A 1 304 ? -11.969 -53.000 -1.862 1.00 58.31 304 ALA A N 1
ATOM 2406 C CA . ALA A 1 304 ? -10.987 -54.031 -2.190 1.00 58.31 304 ALA A CA 1
ATOM 2407 C C . ALA A 1 304 ? -9.548 -53.462 -2.288 1.00 58.31 304 ALA A C 1
ATOM 2409 O O . ALA A 1 304 ? -9.378 -52.265 -2.536 1.00 58.31 304 ALA A O 1
ATOM 2410 N N . PRO A 1 305 ? -8.505 -54.298 -2.109 1.00 53.66 305 PRO A N 1
ATOM 2411 C CA . PRO A 1 305 ? -7.120 -53.840 -2.031 1.00 53.66 305 PRO A CA 1
ATOM 2412 C C . PRO A 1 305 ? -6.593 -53.288 -3.364 1.00 53.66 305 PRO A C 1
ATOM 2414 O O . PRO A 1 305 ? -6.819 -53.846 -4.437 1.00 53.66 305 PRO A O 1
ATOM 2417 N N . VAL A 1 306 ? -5.853 -52.184 -3.255 1.00 54.88 306 VAL A N 1
ATOM 2418 C CA . VAL A 1 306 ? -5.216 -51.437 -4.348 1.00 54.88 306 VAL A CA 1
ATOM 2419 C C . VAL A 1 306 ? -3.992 -52.206 -4.884 1.00 54.88 306 VAL A C 1
ATOM 2421 O O . VAL A 1 306 ? -3.154 -52.622 -4.080 1.00 54.88 306 VAL A O 1
ATOM 2424 N N . PRO A 1 307 ? -3.832 -52.390 -6.211 1.00 54.50 307 PRO A N 1
ATOM 2425 C CA . PRO A 1 307 ? -2.609 -52.934 -6.802 1.00 54.50 307 PRO A CA 1
ATOM 2426 C C . PRO A 1 307 ? -1.405 -51.992 -6.640 1.00 54.50 307 PRO A C 1
ATOM 2428 O O . PRO A 1 307 ? -1.536 -50.773 -6.723 1.00 54.50 307 PRO A O 1
ATOM 2431 N N . ALA A 1 308 ? -0.225 -52.580 -6.436 1.00 47.97 308 ALA A N 1
ATOM 2432 C CA . ALA A 1 308 ? 1.040 -51.888 -6.206 1.00 47.97 308 ALA A CA 1
ATOM 2433 C C . ALA A 1 308 ? 1.427 -50.902 -7.329 1.00 47.97 308 ALA A C 1
ATOM 2435 O O . ALA A 1 308 ? 1.273 -51.183 -8.518 1.00 47.97 308 ALA A O 1
ATOM 2436 N N . ALA A 1 309 ? 1.967 -49.756 -6.909 1.00 43.41 309 ALA A N 1
ATOM 2437 C CA . ALA A 1 309 ? 2.406 -48.651 -7.751 1.00 43.41 309 ALA A CA 1
ATOM 2438 C C . ALA A 1 309 ? 3.600 -49.022 -8.648 1.00 43.41 309 ALA A C 1
ATOM 2440 O O . ALA A 1 309 ? 4.574 -49.624 -8.193 1.00 43.41 309 ALA A O 1
ATOM 2441 N N . GLN A 1 310 ? 3.544 -48.599 -9.913 1.00 55.50 310 GLN A N 1
ATOM 2442 C CA . GLN A 1 310 ? 4.710 -48.561 -10.796 1.00 55.50 310 GLN A CA 1
ATOM 2443 C C . GLN A 1 310 ? 5.538 -47.289 -10.530 1.00 55.50 310 GLN A C 1
ATOM 2445 O O . GLN A 1 310 ? 4.959 -46.243 -10.221 1.00 55.50 310 GLN A O 1
ATOM 2450 N N . PRO A 1 311 ? 6.876 -47.350 -10.642 1.00 47.59 311 PRO A N 1
ATOM 2451 C CA . PRO A 1 311 ? 7.747 -46.205 -10.400 1.00 47.59 311 PRO A CA 1
ATOM 2452 C C . PRO A 1 311 ? 7.607 -45.137 -11.495 1.00 47.59 311 PRO A C 1
ATOM 2454 O O . PRO A 1 311 ? 7.703 -45.424 -12.687 1.00 47.59 311 PRO A O 1
ATOM 2457 N N . VAL A 1 312 ? 7.403 -43.891 -11.061 1.00 55.81 312 VAL A N 1
ATOM 2458 C CA . VAL A 1 312 ? 7.350 -42.691 -11.908 1.00 55.81 312 VAL A CA 1
ATOM 2459 C C . VAL A 1 312 ? 8.781 -42.277 -12.301 1.00 55.81 312 VAL A C 1
ATOM 2461 O O . VAL A 1 312 ? 9.644 -42.225 -11.421 1.00 55.81 312 VAL A O 1
ATOM 2464 N N . PRO A 1 313 ? 9.068 -41.973 -13.582 1.00 51.03 313 PRO A N 1
ATOM 2465 C CA . PRO A 1 313 ? 10.369 -41.459 -14.009 1.00 51.03 313 PRO A CA 1
ATOM 2466 C C . PRO A 1 313 ? 10.665 -40.069 -13.430 1.00 51.03 313 PRO A C 1
ATOM 2468 O O . PRO A 1 313 ? 9.765 -39.245 -13.273 1.00 51.03 313 PRO A O 1
ATOM 2471 N N . ALA A 1 314 ? 11.942 -39.808 -13.144 1.00 53.06 314 ALA A N 1
ATOM 2472 C CA . ALA A 1 314 ? 12.425 -38.548 -12.585 1.00 53.06 314 ALA A CA 1
ATOM 2473 C C . ALA A 1 314 ? 12.063 -37.322 -13.458 1.00 53.06 314 ALA A C 1
ATOM 2475 O O . ALA A 1 314 ? 12.121 -37.415 -14.689 1.00 53.06 314 ALA A O 1
ATOM 2476 N N . PRO A 1 315 ? 11.735 -36.167 -12.845 1.00 47.88 315 PRO A N 1
ATOM 2477 C CA . PRO A 1 315 ? 11.436 -34.942 -13.574 1.00 47.88 315 PRO A CA 1
ATOM 2478 C C . PRO A 1 315 ? 12.691 -34.400 -14.270 1.00 47.88 315 PRO A C 1
ATOM 2480 O O . PRO A 1 315 ? 13.765 -34.299 -13.674 1.00 47.88 315 PRO A O 1
ATOM 2483 N N . GLN A 1 316 ? 12.541 -34.061 -15.549 1.00 50.66 316 GLN A N 1
ATOM 2484 C CA . GLN A 1 316 ? 13.547 -33.326 -16.312 1.00 50.66 316 GLN A CA 1
ATOM 2485 C C . GLN A 1 316 ? 13.601 -31.861 -15.841 1.00 50.66 316 GLN A C 1
ATOM 2487 O O . GLN A 1 316 ? 12.578 -31.332 -15.404 1.00 50.66 316 GLN A O 1
ATOM 2492 N N . PRO A 1 317 ? 14.770 -31.200 -15.916 1.00 44.47 317 PRO A N 1
ATOM 2493 C CA . PRO A 1 317 ? 14.923 -29.818 -15.479 1.00 44.47 317 PRO A CA 1
ATOM 2494 C C . PRO A 1 317 ? 14.059 -28.861 -16.312 1.00 44.47 317 PRO A C 1
ATOM 2496 O O . PRO A 1 317 ? 14.124 -28.859 -17.543 1.00 44.47 317 PRO A O 1
ATOM 2499 N N . GLU A 1 318 ? 13.270 -28.039 -15.614 1.00 44.28 318 GLU A N 1
ATOM 2500 C CA . GLU A 1 318 ? 12.505 -26.931 -16.183 1.00 44.28 318 GLU A CA 1
ATOM 2501 C C . GLU A 1 318 ? 13.431 -25.995 -16.958 1.00 44.28 318 GLU A C 1
ATOM 2503 O O . GLU A 1 318 ? 14.388 -25.421 -16.433 1.00 44.28 318 GLU A O 1
ATOM 2508 N N . THR A 1 319 ? 13.136 -25.849 -18.242 1.00 39.97 319 THR A N 1
ATOM 2509 C CA . THR A 1 319 ? 13.753 -24.844 -19.094 1.00 39.97 319 THR A CA 1
ATOM 2510 C C . THR A 1 319 ? 13.164 -23.497 -18.693 1.00 39.97 319 THR A C 1
ATOM 2512 O O . THR A 1 319 ? 11.952 -23.301 -18.763 1.00 39.97 319 THR A O 1
ATOM 2515 N N . VAL A 1 320 ? 14.011 -22.570 -18.247 1.00 43.91 320 VAL A N 1
ATOM 2516 C CA . VAL A 1 320 ? 13.620 -21.180 -17.988 1.00 43.91 320 VAL A CA 1
ATOM 2517 C C . VAL A 1 320 ? 13.140 -20.575 -19.307 1.00 43.91 320 VAL A C 1
ATOM 2519 O O . VAL A 1 320 ? 13.941 -20.298 -20.199 1.00 43.91 320 VAL A O 1
ATOM 2522 N N . ILE A 1 321 ? 11.825 -20.402 -19.445 1.00 41.91 321 ILE A N 1
ATOM 2523 C CA . ILE A 1 321 ? 11.221 -19.688 -20.569 1.00 41.91 321 ILE A CA 1
ATOM 2524 C C . ILE A 1 321 ? 11.450 -18.197 -20.320 1.00 41.91 321 ILE A C 1
ATOM 2526 O O . ILE A 1 321 ? 10.803 -17.580 -19.473 1.00 41.91 321 ILE A O 1
ATOM 2530 N N . VAL A 1 322 ? 12.403 -17.627 -21.051 1.00 49.34 322 VAL A N 1
ATOM 2531 C CA . VAL A 1 322 ? 12.496 -16.180 -21.258 1.00 49.34 322 VAL A CA 1
ATOM 2532 C C . VAL A 1 322 ? 11.240 -15.773 -22.042 1.00 49.34 322 VAL A C 1
ATOM 2534 O O . VAL A 1 322 ? 10.990 -16.377 -23.087 1.00 49.34 322 VAL A O 1
ATOM 2537 N N . PRO A 1 323 ? 10.406 -14.834 -21.557 1.00 52.66 323 PRO A N 1
ATOM 2538 C CA . PRO A 1 323 ? 9.214 -14.426 -22.293 1.00 52.66 323 PRO A CA 1
ATOM 2539 C C . PRO A 1 323 ? 9.615 -13.829 -23.648 1.00 52.66 323 PRO A C 1
ATOM 2541 O O . PRO A 1 323 ? 10.509 -12.986 -23.717 1.00 52.66 323 PRO A O 1
ATOM 2544 N N . GLU A 1 324 ? 8.972 -14.297 -24.720 1.00 46.69 324 GLU A N 1
ATOM 2545 C CA . GLU A 1 324 ? 9.193 -13.787 -26.074 1.00 46.69 324 GLU A CA 1
ATOM 2546 C C . GLU A 1 324 ? 8.822 -12.294 -26.168 1.00 46.69 324 GLU A C 1
ATOM 2548 O O . GLU A 1 324 ? 7.807 -11.875 -25.601 1.00 46.69 324 GLU A O 1
ATOM 2553 N N . PRO A 1 325 ? 9.616 -11.481 -26.888 1.00 45.75 325 PRO A N 1
ATOM 2554 C CA . PRO A 1 325 ? 9.394 -10.044 -26.995 1.00 45.75 325 PRO A CA 1
ATOM 2555 C C . PRO A 1 325 ? 8.149 -9.713 -27.829 1.00 45.75 325 PRO A C 1
ATOM 2557 O O . PRO A 1 325 ? 7.953 -10.228 -28.933 1.00 45.75 325 PRO A O 1
ATOM 2560 N N . THR A 1 326 ? 7.320 -8.804 -27.317 1.00 61.66 326 THR A N 1
ATOM 2561 C CA . THR A 1 326 ? 6.141 -8.256 -28.001 1.00 61.66 326 THR A CA 1
ATOM 2562 C C . THR A 1 326 ? 6.504 -7.059 -28.884 1.00 61.66 326 THR A C 1
ATOM 2564 O O . THR A 1 326 ? 7.352 -6.235 -28.546 1.00 61.66 326 THR A O 1
ATOM 2567 N N . THR A 1 327 ? 5.839 -6.940 -30.034 1.00 68.62 327 THR A N 1
ATOM 2568 C CA . THR A 1 327 ? 6.061 -5.868 -31.017 1.00 68.62 327 THR A CA 1
ATOM 2569 C C . THR A 1 327 ? 5.466 -4.523 -30.588 1.00 68.62 327 THR A C 1
ATOM 2571 O O . THR A 1 327 ? 4.360 -4.460 -30.040 1.00 68.62 327 THR A O 1
ATOM 2574 N N . ILE A 1 328 ? 6.191 -3.437 -30.888 1.00 64.56 328 ILE A N 1
ATOM 2575 C CA . ILE A 1 328 ? 5.757 -2.045 -30.682 1.00 64.56 328 ILE A CA 1
ATOM 2576 C C . ILE A 1 328 ? 4.448 -1.770 -31.431 1.00 64.56 328 ILE A C 1
ATOM 2578 O O . ILE A 1 328 ? 4.236 -2.242 -32.550 1.00 64.56 328 ILE A O 1
ATOM 2582 N N . ARG A 1 329 ? 3.582 -0.943 -30.836 1.00 76.50 329 ARG A N 1
ATOM 2583 C CA . ARG A 1 329 ? 2.414 -0.373 -31.514 1.00 76.50 329 ARG A CA 1
ATOM 2584 C C . ARG A 1 329 ? 2.490 1.152 -31.507 1.00 76.50 329 ARG A C 1
ATOM 2586 O O . ARG A 1 329 ? 2.891 1.765 -30.517 1.00 76.50 329 ARG A O 1
ATOM 2593 N N . GLU A 1 330 ? 2.085 1.760 -32.615 1.00 69.38 330 GLU A N 1
ATOM 2594 C CA . GLU A 1 330 ? 1.987 3.213 -32.760 1.00 69.38 330 GLU A CA 1
ATOM 2595 C C . GLU A 1 330 ? 0.569 3.694 -32.437 1.00 69.38 330 GLU A C 1
ATOM 2597 O O . GLU A 1 330 ? -0.415 2.960 -32.598 1.00 69.38 330 GLU A O 1
ATOM 2602 N N . VAL A 1 331 ? 0.449 4.929 -31.946 1.00 61.59 331 VAL A N 1
ATOM 2603 C CA . VAL A 1 331 ? -0.857 5.575 -31.781 1.00 61.59 331 VAL A CA 1
ATOM 2604 C C . VAL A 1 331 ? -1.382 5.939 -33.176 1.00 61.59 331 VAL A C 1
ATOM 2606 O O . VAL A 1 331 ? -0.702 6.684 -33.882 1.00 61.59 331 VAL A O 1
ATOM 2609 N N . PRO A 1 332 ? -2.564 5.453 -33.604 1.00 47.03 332 PRO A N 1
ATOM 2610 C CA . PRO A 1 332 ? -3.136 5.887 -34.869 1.00 47.03 332 PRO A CA 1
ATOM 2611 C C . PRO A 1 332 ? -3.432 7.385 -34.782 1.00 47.03 332 PRO A C 1
ATOM 2613 O O . PRO A 1 332 ? -4.228 7.822 -33.950 1.00 47.03 332 PRO A O 1
ATOM 2616 N N . VAL A 1 333 ? -2.767 8.166 -35.628 1.00 44.38 333 VAL A N 1
ATOM 2617 C CA . VAL A 1 333 ? -3.077 9.583 -35.821 1.00 44.38 333 VAL A CA 1
ATOM 2618 C C . VAL A 1 333 ? -4.416 9.633 -36.557 1.00 44.38 333 VAL A C 1
ATOM 2620 O O . VAL A 1 333 ? -4.483 9.245 -37.723 1.00 44.38 333 VAL A O 1
ATOM 2623 N N . GLN A 1 334 ? -5.485 10.011 -35.851 1.00 35.56 334 GLN A N 1
ATOM 2624 C CA . GLN A 1 334 ? -6.786 10.318 -36.457 1.00 35.56 334 GLN A CA 1
ATOM 2625 C C . GLN A 1 334 ? -6.884 11.798 -36.796 1.00 35.56 334 GLN A C 1
ATOM 2627 O O . GLN A 1 334 ? -6.460 12.619 -35.949 1.00 35.56 334 GLN A O 1
#

Sequence (334 aa):
MKRFVQLLILAALALAAVGCAHDPFNIPREDYEQRVKVLGVAPIFMDADSDIRHPEKDTLVTLVREYNRKNEKELAEMIKETGAYFSVRFLDAAAPDELYRTLLYRTERRDDAAVVYNKQFFKPEEIRTLVTQNGVDAVLLVTVSGLTMRDRIFSSNIVKYLDADYNVLTVSAQVLDAGGATLWEYPNFRAGGPSTPVLAQLQYPDFDEAAANLDDRVDVKFKTIPGLTRYLGKKENDLFFRERKTTAPYYRIFSDMAGLLKPPIRLFGEEKKGGTQPAPTPYKPPYQPAPAPQAAPPLQAAPAPVPAAQPVPAPQPETVIVPEPTTIREVPVQ

Organism: Geobacter metallireducens (NCBI:txid28232)

Foldseek 3Di:
DVVVVVVVVVVVVVVVVVPPPLQQWPDPLVVVLVQFQEEEEEQEAEPLVFDAPFPPSVLVSVLVSVLSVQFSVVLQVLLVVLVLHNYGHYDDDPDSHVLCVQFFDDWDWDQDPNETDIDTQTDLQSQLVSCVVVVGFKYKYKYKHKDWDFDWDADPVRFWIDTDTFIFIFMKMFIAGSRRDTTGIPPGPSDDDRYTLTLGTQWDWPPVVCVVVVHQFTDIDGDDPVRVSCQSQAWDADPVRHTDSHHPSVCVVSNVVSVSSRDDPCPDDDPPPPDPDPDDDDDDDPDDPDDDDDDDDDDDDDDDDDDDDDDDDDDDDDDPDDDDTDGMDGDPDD

pLDDT: mean 82.5, std 19.27, range [31.11, 98.56]